Protein AF-T0Z1J1-F1 (afdb_monomer_lite)

Sequence (322 aa):
MGILLLWRLGSLLTTALPLEGTLLLTFSVGFWFRLIVLDPLLDRRESYALGVALVTPLLGFLGTFALLGTSLKGLLVALLLLLLALAAAQSVLWVTNRPMAREFGQGSVSLLRPLMAHMNRREAEGQETLERFFENISTEESLTLGMLAFFRESRTPLVVLAPSVHPGPFAALGSSDLPSKLAVALHAPAELDLMVPHSPSNHDQDVPSSAELGKVFRASAELLSRLSAGADRASPLVSGRAGSLVRAQCLGEGVVLLITQAPEPTDDIDYALAEMLREEAVRAGFRDALVLDAHNSFVERQGDIPFGSPRGFQLLEDARES

Structure (mmCIF, N/CA/C/O backbone):
data_AF-T0Z1J1-F1
#
_entry.id   AF-T0Z1J1-F1
#
loop_
_atom_site.group_PDB
_atom_site.id
_atom_site.ty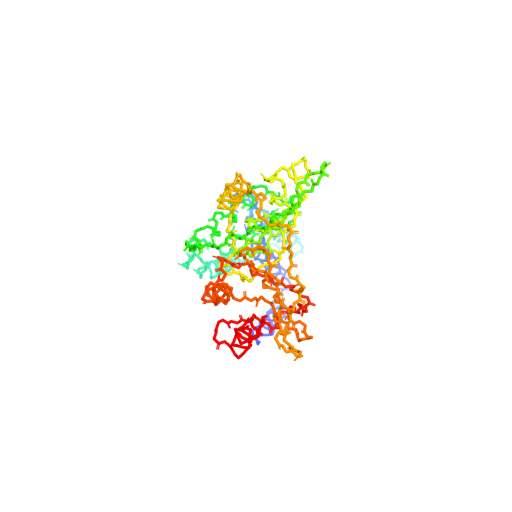pe_symbol
_atom_site.label_atom_id
_atom_site.label_alt_id
_atom_site.label_comp_id
_atom_site.label_asym_id
_atom_site.label_entity_id
_atom_site.label_seq_id
_atom_site.pdbx_PDB_ins_code
_atom_site.Cartn_x
_atom_site.Cartn_y
_atom_site.Cartn_z
_atom_site.occupancy
_atom_site.B_iso_or_equiv
_atom_site.auth_seq_id
_atom_site.auth_comp_id
_atom_site.auth_asym_id
_atom_site.auth_atom_id
_atom_site.pdbx_PDB_model_num
ATOM 1 N N . MET A 1 1 ? -0.144 -13.625 -31.569 1.00 45.78 1 MET A N 1
ATOM 2 C CA . MET A 1 1 ? -0.086 -13.699 -33.051 1.00 45.78 1 MET A CA 1
ATOM 3 C C . MET A 1 1 ? 0.909 -12.704 -33.668 1.00 45.78 1 MET A C 1
ATOM 5 O O . MET A 1 1 ? 1.653 -13.106 -34.550 1.00 45.78 1 MET A O 1
ATOM 9 N N . GLY A 1 2 ? 1.011 -11.458 -33.176 1.00 53.38 2 GLY A N 1
ATOM 10 C CA . GLY A 1 2 ? 1.941 -10.444 -33.715 1.00 53.38 2 GLY A CA 1
ATOM 11 C C . GLY A 1 2 ? 3.442 -10.756 -33.583 1.00 53.38 2 GLY A C 1
ATOM 12 O O . GLY A 1 2 ? 4.180 -10.547 -34.535 1.00 53.38 2 GLY A O 1
ATOM 13 N N . ILE A 1 3 ? 3.898 -11.333 -32.463 1.00 48.03 3 ILE A N 1
ATOM 14 C CA . ILE A 1 3 ? 5.332 -11.628 -32.232 1.00 48.03 3 ILE A CA 1
ATOM 15 C C . ILE A 1 3 ? 5.864 -12.704 -33.193 1.00 48.03 3 ILE A C 1
ATOM 17 O O . ILE A 1 3 ? 6.950 -12.561 -33.742 1.00 48.03 3 ILE A O 1
ATOM 21 N N . LEU A 1 4 ? 5.078 -13.752 -33.464 1.00 46.38 4 LEU A N 1
ATOM 22 C CA . LEU A 1 4 ? 5.430 -14.794 -34.439 1.00 46.38 4 LEU A CA 1
ATOM 23 C C . LEU A 1 4 ? 5.437 -14.265 -35.879 1.00 46.38 4 LEU A C 1
ATOM 25 O O . LEU A 1 4 ? 6.247 -14.709 -36.689 1.00 46.38 4 LEU A O 1
ATOM 29 N N . LEU A 1 5 ? 4.563 -13.304 -36.193 1.00 51.97 5 LEU A N 1
ATOM 30 C CA . LEU A 1 5 ? 4.537 -12.636 -37.492 1.00 51.97 5 LEU A CA 1
ATOM 31 C C . LEU A 1 5 ? 5.766 -11.730 -37.670 1.00 51.97 5 LEU A C 1
ATOM 33 O O . LEU A 1 5 ? 6.410 -11.785 -38.711 1.00 51.97 5 LEU A O 1
ATOM 37 N N . LEU A 1 6 ? 6.130 -10.966 -36.633 1.00 51.81 6 LEU A N 1
ATOM 38 C CA . LEU A 1 6 ? 7.334 -10.130 -36.594 1.00 51.81 6 LEU A CA 1
ATOM 39 C C . LEU A 1 6 ? 8.616 -10.967 -36.657 1.00 51.81 6 LEU A C 1
ATOM 41 O O . LEU A 1 6 ? 9.546 -10.595 -37.364 1.00 51.81 6 LEU A O 1
ATOM 45 N N . TRP A 1 7 ? 8.652 -12.123 -35.989 1.00 57.25 7 TRP A N 1
ATOM 46 C CA . TRP A 1 7 ? 9.775 -13.059 -36.063 1.00 57.25 7 TRP A CA 1
ATOM 47 C C . TRP A 1 7 ? 9.913 -13.688 -37.456 1.00 57.25 7 TRP A C 1
ATOM 49 O O . TRP A 1 7 ? 11.021 -13.765 -37.977 1.00 57.25 7 TRP A O 1
ATOM 59 N N . ARG A 1 8 ? 8.799 -14.072 -38.100 1.00 54.84 8 ARG A N 1
ATOM 60 C CA . ARG A 1 8 ? 8.802 -14.588 -39.483 1.00 54.84 8 ARG A CA 1
ATOM 61 C C . ARG A 1 8 ? 9.161 -13.519 -40.518 1.00 54.84 8 ARG A C 1
ATOM 63 O O . ARG A 1 8 ? 9.893 -13.811 -41.454 1.00 54.84 8 ARG A O 1
ATOM 70 N N . LEU A 1 9 ? 8.682 -12.286 -40.353 1.00 57.88 9 LEU A N 1
ATOM 71 C CA . LEU A 1 9 ? 9.082 -11.147 -41.187 1.00 57.88 9 LEU A CA 1
ATOM 72 C C . LEU A 1 9 ? 10.564 -10.815 -40.990 1.00 57.88 9 LEU A C 1
ATOM 74 O O . LEU A 1 9 ? 11.278 -10.619 -41.968 1.00 57.88 9 LEU A O 1
ATOM 78 N N . GLY A 1 10 ? 11.037 -10.827 -39.742 1.00 57.28 10 GLY A N 1
ATOM 79 C CA . GLY A 1 10 ? 12.443 -10.642 -39.401 1.00 57.28 10 GLY A CA 1
ATOM 80 C C . GLY A 1 10 ? 13.342 -11.717 -40.012 1.00 57.28 10 GLY A C 1
ATOM 81 O O . GLY A 1 10 ? 14.367 -11.377 -40.589 1.00 57.28 10 GLY A O 1
ATOM 82 N N . SER A 1 11 ? 12.947 -12.995 -39.963 1.00 56.44 11 SER A N 1
ATOM 83 C CA . SER A 1 11 ? 13.732 -14.101 -40.532 1.00 56.44 11 SER A CA 1
ATOM 84 C C . SER A 1 11 ? 13.724 -14.140 -42.066 1.00 56.44 11 SER A C 1
ATOM 86 O O . SER A 1 11 ? 14.724 -14.504 -42.684 1.00 56.44 11 SER A O 1
ATOM 88 N N . LEU A 1 12 ? 12.631 -13.712 -42.703 1.00 54.06 12 LEU A N 1
ATOM 89 C CA . LEU A 1 12 ? 12.565 -13.522 -44.157 1.00 54.06 12 LEU A CA 1
ATOM 90 C C . LEU A 1 12 ? 13.425 -12.335 -44.621 1.00 54.06 12 LEU A C 1
ATOM 92 O O . LEU A 1 12 ? 14.090 -12.421 -45.650 1.00 54.06 12 LEU A O 1
ATOM 96 N N . LEU A 1 13 ? 13.464 -11.245 -43.849 1.00 54.44 13 LEU A N 1
ATOM 97 C CA . LEU A 1 13 ? 14.327 -10.095 -44.127 1.00 54.44 13 LEU A CA 1
ATOM 98 C C . LEU A 1 13 ? 15.812 -10.440 -43.955 1.00 54.44 13 LEU A C 1
ATOM 100 O O . LEU A 1 13 ? 16.615 -10.076 -44.806 1.00 54.44 13 LEU A O 1
ATOM 104 N N . THR A 1 14 ? 16.197 -11.182 -42.914 1.00 53.72 14 THR A N 1
ATOM 105 C CA . THR A 1 14 ? 17.611 -11.531 -42.670 1.00 53.72 14 THR A CA 1
ATOM 106 C C . THR A 1 14 ? 18.178 -12.565 -43.640 1.00 53.72 14 THR A C 1
ATOM 108 O O . THR A 1 14 ? 19.387 -12.581 -43.859 1.00 53.72 14 THR A O 1
ATOM 111 N N . THR A 1 15 ? 17.336 -13.409 -44.242 1.00 52.78 15 THR A N 1
ATOM 112 C CA . THR A 1 15 ? 17.753 -14.403 -45.251 1.00 52.78 15 THR A CA 1
ATOM 113 C C . THR A 1 15 ? 17.821 -13.835 -46.671 1.00 52.78 15 THR A C 1
ATOM 115 O O . THR A 1 15 ? 18.545 -14.375 -47.504 1.00 52.78 15 THR A O 1
ATOM 118 N N . ALA A 1 16 ? 17.113 -12.734 -46.946 1.00 56.22 16 ALA A N 1
ATOM 119 C CA . ALA A 1 16 ? 17.125 -12.046 -48.240 1.00 56.22 16 ALA A CA 1
ATOM 120 C C . ALA A 1 16 ? 18.139 -10.887 -48.320 1.00 56.22 16 ALA A C 1
ATOM 122 O O . ALA A 1 16 ? 18.464 -10.424 -49.416 1.00 56.22 16 ALA A O 1
ATOM 123 N N . LEU A 1 17 ? 18.627 -10.392 -47.178 1.00 63.22 17 LEU A N 1
ATOM 124 C CA . LEU A 1 17 ? 19.584 -9.290 -47.120 1.00 63.22 17 LEU A CA 1
ATOM 125 C C . LEU A 1 17 ? 21.037 -9.789 -47.236 1.00 63.22 17 LEU A C 1
ATOM 127 O O . LEU A 1 17 ? 21.395 -10.805 -46.638 1.00 63.22 17 LEU A O 1
ATOM 131 N N . PRO A 1 18 ? 21.914 -9.055 -47.948 1.00 80.25 18 PRO A N 1
ATOM 132 C CA . PRO A 1 18 ? 23.356 -9.270 -47.872 1.00 80.25 18 PRO A CA 1
ATOM 133 C C . PRO A 1 18 ? 23.840 -9.201 -46.417 1.00 80.25 18 PRO A C 1
ATOM 135 O O . PRO A 1 18 ? 23.261 -8.466 -45.614 1.00 80.25 18 PRO A O 1
ATOM 138 N N . LEU A 1 19 ? 24.937 -9.895 -46.095 1.00 84.81 19 LEU A N 1
ATOM 139 C CA . LEU A 1 19 ? 25.519 -9.936 -44.744 1.00 84.81 19 LEU A CA 1
ATOM 140 C C . LEU A 1 19 ? 25.669 -8.539 -44.111 1.00 84.81 19 LEU A C 1
ATOM 142 O O . LEU A 1 19 ? 25.332 -8.357 -42.944 1.00 84.81 19 LEU A O 1
ATOM 146 N N . GLU A 1 20 ? 26.097 -7.548 -44.900 1.00 85.69 20 GLU A N 1
ATOM 147 C CA . GLU A 1 20 ? 26.164 -6.136 -44.497 1.00 85.69 20 GLU A CA 1
ATOM 148 C C . GLU A 1 20 ? 24.810 -5.625 -43.976 1.00 85.69 20 GLU A C 1
ATOM 150 O O . GLU A 1 20 ? 24.725 -5.123 -42.859 1.00 85.69 20 GLU A O 1
ATOM 155 N N . GLY A 1 21 ? 23.730 -5.810 -44.740 1.00 85.81 21 GLY A N 1
ATOM 156 C CA . GLY A 1 21 ? 22.388 -5.360 -44.365 1.00 85.81 21 GLY A CA 1
ATOM 157 C C . GLY A 1 21 ? 21.867 -6.030 -43.094 1.00 85.81 21 GLY A C 1
ATOM 158 O O . GLY A 1 21 ? 21.261 -5.364 -42.255 1.00 85.81 21 GLY A O 1
ATOM 159 N N . THR A 1 22 ? 22.151 -7.321 -42.909 1.00 88.06 22 THR A N 1
ATOM 160 C CA . THR A 1 22 ? 21.769 -8.063 -41.698 1.00 88.06 22 THR A CA 1
ATOM 161 C C . THR A 1 22 ? 22.506 -7.552 -40.458 1.00 88.06 22 THR A C 1
ATOM 163 O O . THR A 1 22 ? 21.888 -7.377 -39.404 1.00 88.06 22 THR A O 1
ATOM 166 N N . LEU A 1 23 ? 23.805 -7.255 -40.571 1.00 90.50 23 LEU A N 1
ATOM 167 C CA . LEU A 1 23 ? 24.590 -6.685 -39.472 1.00 90.50 23 LEU A CA 1
ATOM 168 C C . LEU A 1 23 ? 24.108 -5.276 -39.115 1.00 90.50 23 LEU A C 1
ATOM 170 O O . LEU A 1 23 ? 23.847 -5.001 -37.942 1.00 90.50 23 LEU A O 1
ATOM 174 N N . LEU A 1 24 ? 23.907 -4.413 -40.118 1.00 92.62 24 LEU A N 1
ATOM 175 C CA . LEU A 1 24 ? 23.387 -3.061 -39.906 1.00 92.62 24 LEU A CA 1
ATOM 176 C C . LEU A 1 24 ? 22.015 -3.094 -39.213 1.00 92.62 24 LEU A C 1
ATOM 178 O O . LEU A 1 24 ? 21.810 -2.420 -38.205 1.00 92.62 24 LEU A O 1
ATOM 182 N N . LEU A 1 25 ? 21.099 -3.942 -39.687 1.00 92.38 25 LEU A N 1
ATOM 183 C CA . LEU A 1 25 ? 19.785 -4.116 -39.069 1.00 92.38 25 LEU A CA 1
ATOM 184 C C . LEU A 1 25 ? 19.893 -4.594 -37.616 1.00 92.38 25 LEU A C 1
ATOM 186 O O . LEU A 1 25 ? 19.217 -4.052 -36.744 1.00 92.38 25 LEU A O 1
ATOM 190 N N . THR A 1 26 ? 20.761 -5.568 -37.336 1.00 93.44 26 THR A N 1
ATOM 191 C CA . THR A 1 26 ? 20.956 -6.113 -35.983 1.00 93.44 26 THR A CA 1
ATOM 192 C C . THR A 1 26 ? 21.392 -5.028 -34.999 1.00 93.44 26 THR A C 1
ATOM 194 O O . THR A 1 26 ? 20.816 -4.892 -33.917 1.00 93.44 26 THR A O 1
ATOM 197 N N . PHE A 1 27 ? 22.372 -4.210 -35.380 1.00 95.12 27 PHE A N 1
ATOM 198 C CA . PHE A 1 27 ? 22.843 -3.109 -34.544 1.00 95.12 27 PHE A CA 1
ATOM 199 C C . PHE A 1 27 ? 21.775 -2.020 -34.355 1.00 95.12 27 PHE A C 1
ATOM 201 O O . PHE A 1 27 ? 21.624 -1.518 -33.240 1.00 95.12 27 PHE A O 1
ATOM 208 N N . SER A 1 28 ? 20.979 -1.705 -35.383 1.00 94.75 28 SER A N 1
ATOM 209 C CA . SER A 1 28 ? 19.855 -0.762 -35.273 1.00 94.75 28 SER A CA 1
ATOM 210 C C . SER A 1 28 ? 18.712 -1.272 -34.393 1.00 94.75 28 SER A C 1
ATOM 212 O O . SER A 1 28 ? 18.141 -0.497 -33.629 1.00 94.75 28 SER A O 1
ATOM 214 N N . VAL A 1 29 ? 18.394 -2.568 -34.428 1.00 93.81 29 VAL A N 1
ATOM 215 C CA . VAL A 1 29 ? 17.424 -3.169 -33.494 1.00 93.81 29 VAL A CA 1
ATOM 216 C C . VAL A 1 29 ? 17.959 -3.116 -32.061 1.00 93.81 29 VAL A C 1
ATOM 218 O O . VAL A 1 29 ? 17.229 -2.757 -31.138 1.00 93.81 29 VAL A O 1
ATOM 221 N N . GLY A 1 30 ? 19.251 -3.395 -31.866 1.00 93.75 30 GLY A N 1
ATOM 222 C CA . GLY A 1 30 ? 19.903 -3.235 -30.566 1.00 93.75 30 GLY A CA 1
ATOM 223 C C . GLY A 1 30 ? 19.887 -1.787 -30.060 1.00 93.75 30 GLY A C 1
ATOM 224 O O . GLY A 1 30 ? 19.757 -1.560 -28.860 1.00 93.75 30 GLY A O 1
ATOM 225 N N . PHE A 1 31 ? 19.991 -0.807 -30.959 1.00 95.12 31 PHE A N 1
ATOM 226 C CA . PHE A 1 31 ? 19.843 0.614 -30.637 1.00 95.12 31 PHE A CA 1
ATOM 227 C C . PHE A 1 31 ? 18.420 0.959 -30.188 1.00 95.12 31 PHE A C 1
ATOM 229 O O . PHE A 1 31 ? 18.250 1.545 -29.122 1.00 95.12 31 PHE A O 1
ATOM 236 N N . TRP A 1 32 ? 17.410 0.534 -30.953 1.00 94.69 32 TRP A N 1
ATOM 237 C CA . TRP A 1 32 ? 15.995 0.698 -30.604 1.00 94.69 32 TRP A CA 1
ATOM 238 C C . TRP A 1 32 ? 15.683 0.145 -29.207 1.00 94.69 32 TRP A C 1
ATOM 240 O O . TRP A 1 32 ? 15.117 0.850 -28.374 1.00 94.69 32 TRP A O 1
ATOM 250 N N . PHE A 1 33 ? 16.117 -1.088 -28.923 1.00 92.31 33 PHE A N 1
ATOM 251 C CA . PHE A 1 33 ? 15.897 -1.719 -27.622 1.00 92.31 33 PHE A CA 1
ATOM 252 C C . PHE A 1 33 ? 16.582 -0.946 -26.489 1.00 92.31 33 PHE A C 1
ATOM 254 O O . PHE A 1 33 ? 15.974 -0.693 -25.451 1.00 92.31 33 PHE A O 1
ATOM 261 N N . ARG A 1 34 ? 17.835 -0.519 -26.695 1.00 91.62 34 ARG A N 1
ATOM 262 C CA . ARG A 1 34 ? 18.564 0.284 -25.705 1.00 91.62 34 ARG A CA 1
ATOM 263 C C . ARG A 1 34 ? 17.884 1.612 -25.419 1.00 91.62 34 ARG A C 1
ATOM 265 O O . ARG A 1 34 ? 17.859 1.996 -24.261 1.00 91.62 34 ARG A O 1
ATOM 272 N N . LEU A 1 35 ? 17.331 2.293 -26.420 1.00 90.56 35 LEU A N 1
ATOM 273 C CA . LEU A 1 35 ? 16.597 3.538 -26.192 1.00 90.56 35 LEU A CA 1
ATOM 274 C C . LEU A 1 35 ? 15.374 3.314 -25.302 1.00 90.56 35 LEU A C 1
ATOM 276 O O . LEU A 1 35 ? 15.215 4.022 -24.317 1.00 90.56 35 LEU A O 1
ATOM 280 N N . ILE A 1 36 ? 14.565 2.292 -25.595 1.00 89.62 36 ILE A N 1
ATOM 281 C CA . ILE A 1 36 ? 13.367 1.988 -24.798 1.00 89.62 36 ILE A CA 1
ATOM 282 C C . ILE A 1 36 ? 13.720 1.632 -23.349 1.00 89.62 36 ILE A C 1
ATOM 284 O O . ILE A 1 36 ? 12.936 1.918 -22.456 1.00 89.62 36 ILE A O 1
ATOM 288 N N . VAL A 1 37 ? 14.875 1.009 -23.101 1.00 87.75 37 VAL A N 1
ATOM 289 C CA . VAL A 1 37 ? 15.290 0.602 -21.747 1.00 87.75 37 VAL A CA 1
ATOM 290 C C . VAL A 1 37 ? 16.034 1.708 -21.000 1.00 87.75 37 VAL A C 1
ATOM 292 O O . VAL A 1 37 ? 15.837 1.867 -19.803 1.00 87.75 37 VAL A O 1
ATOM 295 N N . LEU A 1 38 ? 16.915 2.455 -21.665 1.00 86.62 38 LEU A N 1
ATOM 296 C CA . LEU A 1 38 ? 17.783 3.433 -21.005 1.00 86.62 38 LEU A CA 1
ATOM 297 C C . LEU A 1 38 ? 17.093 4.772 -20.768 1.00 86.62 38 LEU A C 1
ATOM 299 O O . LEU A 1 38 ? 17.344 5.385 -19.735 1.00 86.62 38 LEU A O 1
ATOM 303 N N . ASP A 1 39 ? 16.246 5.216 -21.696 1.00 81.31 39 ASP A N 1
ATOM 304 C CA . ASP A 1 39 ? 15.540 6.494 -21.575 1.00 81.31 39 ASP A CA 1
ATOM 305 C C . ASP A 1 39 ? 14.675 6.566 -20.298 1.00 81.31 39 ASP A C 1
ATOM 307 O O . ASP A 1 39 ? 14.816 7.527 -19.546 1.00 81.31 39 ASP A O 1
ATOM 311 N N . PRO A 1 40 ? 13.914 5.514 -19.928 1.00 77.75 40 PRO A N 1
ATOM 312 C CA . PRO A 1 40 ? 13.170 5.493 -18.669 1.00 77.75 40 PRO A CA 1
ATOM 313 C C . PRO A 1 40 ? 14.027 5.384 -17.408 1.00 77.75 40 PRO A C 1
ATOM 315 O O . PRO A 1 40 ? 13.549 5.718 -16.330 1.00 77.75 40 PRO A O 1
ATOM 318 N N . LEU A 1 41 ? 15.236 4.817 -17.501 1.00 77.62 41 LEU A N 1
ATOM 319 C CA . LEU A 1 41 ? 16.006 4.360 -16.336 1.00 77.62 41 LEU A CA 1
ATOM 320 C C . LEU A 1 41 ? 17.157 5.291 -15.948 1.00 77.62 41 LEU A C 1
ATOM 322 O O . LEU A 1 41 ? 17.655 5.206 -14.825 1.00 77.62 41 LEU A O 1
ATOM 326 N N . LEU A 1 42 ? 17.618 6.153 -16.855 1.00 75.69 42 LEU A N 1
ATOM 327 C CA . LEU A 1 42 ? 18.766 7.019 -16.603 1.00 75.69 42 LEU A CA 1
ATOM 328 C C . LEU A 1 42 ? 18.357 8.345 -15.948 1.00 75.69 42 LEU A C 1
ATOM 330 O O . LEU A 1 42 ? 17.489 9.064 -16.421 1.00 75.69 42 LEU A O 1
ATOM 334 N N . ASP A 1 43 ? 19.077 8.715 -14.888 1.00 62.69 43 ASP A N 1
ATOM 335 C CA . ASP A 1 43 ? 18.945 9.980 -14.145 1.00 62.69 43 ASP A CA 1
ATOM 336 C C . ASP A 1 43 ? 19.604 11.182 -14.856 1.00 62.69 43 ASP A C 1
ATOM 338 O O . ASP A 1 43 ? 20.234 12.056 -14.264 1.00 62.69 43 ASP A O 1
ATOM 342 N N . ARG A 1 44 ? 19.605 11.191 -16.187 1.00 63.59 44 ARG A N 1
ATOM 343 C CA . ARG A 1 44 ? 20.296 12.218 -16.975 1.00 63.59 44 ARG A CA 1
ATOM 344 C C . ARG A 1 44 ? 19.395 12.673 -18.106 1.00 63.59 44 ARG A C 1
ATOM 346 O O . ARG A 1 44 ? 18.444 11.998 -18.468 1.00 63.59 44 ARG A O 1
ATOM 353 N N . ARG A 1 45 ? 19.729 13.834 -18.676 1.00 69.62 45 ARG A N 1
ATOM 354 C CA . ARG A 1 45 ? 19.041 14.382 -19.853 1.00 69.62 45 ARG A CA 1
ATOM 355 C C . ARG A 1 45 ? 18.912 13.304 -20.933 1.00 69.62 45 ARG A C 1
ATOM 357 O O . ARG A 1 45 ? 19.864 12.557 -21.139 1.00 69.62 45 ARG A O 1
ATOM 364 N N . GLU A 1 46 ? 17.805 13.304 -21.669 1.00 73.31 46 GLU A N 1
ATOM 365 C CA . GLU A 1 46 ? 17.535 12.384 -22.791 1.00 73.31 46 GLU A CA 1
ATOM 366 C C . GLU A 1 46 ? 18.724 12.271 -23.769 1.00 73.31 46 GLU A C 1
ATOM 368 O O . GLU A 1 46 ? 19.042 11.202 -24.290 1.00 73.31 46 GLU A O 1
ATOM 373 N N . SER A 1 47 ? 19.474 13.363 -23.956 1.00 79.50 47 SER A N 1
ATOM 374 C CA . SER A 1 47 ? 20.689 13.388 -24.778 1.00 79.50 47 SER A CA 1
ATOM 375 C C . SER A 1 47 ? 21.801 12.448 -24.291 1.00 79.50 47 SER A C 1
ATOM 377 O O . SER A 1 47 ? 22.565 11.931 -25.106 1.00 79.50 47 SER A O 1
ATOM 379 N N . TYR A 1 48 ? 21.894 12.194 -22.985 1.00 84.94 48 TYR A N 1
ATOM 380 C CA . TYR A 1 48 ? 22.828 11.230 -22.407 1.00 84.94 48 TYR A CA 1
ATOM 381 C C . TYR A 1 48 ? 22.396 9.792 -22.704 1.00 84.94 48 TYR A C 1
ATOM 383 O O . TYR A 1 48 ? 23.222 8.994 -23.145 1.00 84.94 48 TYR A O 1
ATOM 391 N N . ALA A 1 49 ? 21.108 9.472 -22.532 1.00 86.00 49 ALA A N 1
ATOM 392 C CA . ALA A 1 49 ? 20.564 8.155 -22.865 1.00 86.00 49 ALA A CA 1
ATOM 393 C C . ALA A 1 49 ? 20.760 7.835 -24.353 1.00 86.00 49 ALA A C 1
ATOM 395 O O . ALA A 1 49 ? 21.255 6.760 -24.699 1.00 86.00 49 ALA A O 1
ATOM 396 N N . LEU A 1 50 ? 20.483 8.809 -25.226 1.00 88.44 50 LEU A N 1
ATOM 397 C CA . LEU A 1 50 ? 20.751 8.718 -26.658 1.00 88.44 50 LEU A CA 1
ATOM 398 C C . LEU A 1 50 ? 22.240 8.480 -26.947 1.00 88.44 50 LEU A C 1
ATOM 400 O O . LEU A 1 50 ? 22.580 7.582 -27.716 1.00 88.44 50 LEU A O 1
ATOM 404 N N . GLY A 1 51 ? 23.128 9.249 -26.310 1.00 90.00 51 GLY A N 1
ATOM 405 C CA . GLY A 1 51 ? 24.574 9.107 -26.468 1.00 90.00 51 GLY A CA 1
ATOM 406 C C . GLY A 1 51 ? 25.071 7.710 -26.093 1.00 90.00 51 GLY A C 1
ATOM 407 O O . GLY A 1 51 ? 25.787 7.085 -26.872 1.00 90.00 51 GLY A O 1
ATOM 408 N N . VAL A 1 52 ? 24.640 7.185 -24.942 1.00 90.31 52 VAL A N 1
ATOM 409 C CA . VAL A 1 52 ? 24.993 5.833 -24.479 1.00 90.31 52 VAL A CA 1
ATOM 410 C C . VAL A 1 52 ? 24.416 4.762 -25.408 1.00 90.31 52 VAL A C 1
ATOM 412 O O . VAL A 1 52 ? 25.126 3.831 -25.794 1.00 90.31 52 VAL A O 1
ATOM 415 N N . ALA A 1 53 ? 23.152 4.900 -25.818 1.00 92.69 53 ALA A N 1
ATOM 416 C CA . ALA A 1 53 ? 22.500 3.952 -26.715 1.00 92.69 53 ALA A CA 1
ATOM 417 C C . ALA A 1 53 ? 23.187 3.879 -28.090 1.00 92.69 53 ALA A C 1
ATOM 419 O O . ALA A 1 53 ? 23.243 2.797 -28.678 1.00 92.69 53 ALA A O 1
ATOM 420 N N . LEU A 1 54 ? 23.747 4.994 -28.579 1.00 94.31 54 LEU A N 1
ATOM 421 C CA . LEU A 1 54 ? 24.445 5.088 -29.866 1.00 94.31 54 LEU A CA 1
ATOM 422 C C . LEU A 1 54 ? 25.839 4.446 -29.881 1.00 94.31 54 LEU A C 1
ATOM 424 O O . LEU A 1 54 ? 26.322 4.100 -30.957 1.00 94.31 54 LEU A O 1
ATOM 428 N N . VAL A 1 55 ? 26.492 4.229 -28.735 1.00 94.12 55 VAL A N 1
ATOM 429 C CA . VAL A 1 55 ? 27.868 3.691 -28.708 1.00 94.12 55 VAL A CA 1
ATOM 430 C C . VAL A 1 55 ? 27.959 2.341 -29.421 1.00 94.12 55 VAL A C 1
ATOM 432 O O . VAL A 1 55 ? 28.781 2.151 -30.315 1.00 94.12 55 VAL A O 1
ATOM 435 N N . THR A 1 56 ? 27.097 1.392 -29.056 1.00 92.38 56 THR A N 1
ATOM 436 C CA . THR A 1 56 ? 27.139 0.046 -29.637 1.00 92.38 56 THR A CA 1
ATOM 437 C C . THR A 1 56 ? 26.815 -0.002 -31.132 1.00 92.38 56 THR A C 1
ATOM 439 O O . THR A 1 56 ? 27.577 -0.651 -31.848 1.00 92.38 56 THR A O 1
ATOM 442 N N . PRO A 1 57 ? 25.736 0.625 -31.649 1.00 94.19 57 PRO A N 1
ATOM 443 C CA . PRO A 1 57 ? 25.463 0.576 -33.078 1.00 94.19 57 PRO A CA 1
ATOM 444 C C . PRO A 1 57 ? 26.537 1.286 -33.902 1.00 94.19 57 PRO A C 1
ATOM 446 O O . PRO A 1 57 ? 26.899 0.776 -34.955 1.00 94.19 57 PRO A O 1
ATOM 449 N N . LEU A 1 58 ? 27.114 2.392 -33.418 1.00 94.56 58 LEU A N 1
ATOM 450 C CA . LEU A 1 58 ? 28.192 3.078 -34.133 1.00 94.56 58 LEU A CA 1
ATOM 451 C C . LEU A 1 58 ? 29.453 2.212 -34.225 1.00 94.56 58 LEU A C 1
ATOM 453 O O . LEU A 1 58 ? 30.004 2.060 -35.313 1.00 94.56 58 LEU A O 1
ATOM 457 N N . LEU A 1 59 ? 29.879 1.583 -33.125 1.00 95.06 59 LEU A N 1
ATOM 458 C CA . LEU A 1 59 ? 31.007 0.643 -33.147 1.00 95.06 59 LEU A CA 1
ATOM 459 C C . LEU A 1 59 ? 30.717 -0.580 -34.029 1.00 95.06 59 LEU A C 1
ATOM 461 O O . LEU A 1 59 ? 31.588 -1.024 -34.775 1.00 95.06 59 LEU A O 1
ATOM 465 N N . GLY A 1 60 ? 29.487 -1.094 -33.984 1.00 92.75 60 GLY A N 1
ATOM 466 C CA . GLY A 1 60 ? 29.044 -2.202 -34.826 1.00 92.75 60 GLY A CA 1
ATOM 467 C C . GLY A 1 60 ? 29.071 -1.869 -36.318 1.00 92.75 60 GLY A C 1
ATOM 468 O O . GLY A 1 60 ? 29.546 -2.665 -37.130 1.00 92.75 60 GLY A O 1
ATOM 469 N N . PHE A 1 61 ? 28.630 -0.667 -36.687 1.00 93.25 61 PHE A N 1
ATOM 470 C CA . PHE A 1 61 ? 28.690 -0.169 -38.059 1.00 93.25 61 PHE A CA 1
ATOM 471 C C . PHE A 1 61 ? 30.128 0.036 -38.520 1.00 93.25 61 PHE A C 1
ATOM 473 O O . PHE A 1 61 ? 30.484 -0.431 -39.598 1.00 93.25 61 PHE A O 1
ATOM 480 N N . LE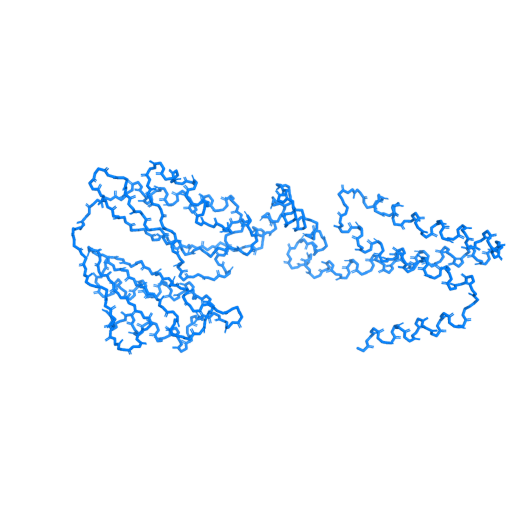U A 1 62 ? 30.972 0.663 -37.693 1.00 93.50 62 LEU A N 1
ATOM 481 C CA . LEU A 1 62 ? 32.396 0.834 -37.989 1.00 93.50 62 LEU A CA 1
ATOM 482 C C . LEU A 1 62 ? 33.082 -0.515 -38.233 1.00 93.50 62 LEU A C 1
ATOM 484 O O . LEU A 1 62 ? 33.792 -0.662 -39.224 1.00 93.50 62 LEU A O 1
ATOM 488 N N . GLY A 1 63 ? 32.823 -1.515 -37.386 1.00 92.62 63 GLY A N 1
ATOM 489 C CA . GLY A 1 63 ? 33.343 -2.871 -37.573 1.00 92.62 63 GLY A CA 1
ATOM 490 C C . GLY A 1 63 ? 32.824 -3.537 -38.851 1.00 92.62 63 GLY A C 1
ATOM 491 O O . GLY A 1 63 ? 33.600 -4.129 -39.596 1.00 92.62 63 GLY A O 1
ATOM 492 N N . THR A 1 64 ? 31.531 -3.387 -39.148 1.00 90.88 64 THR A N 1
ATOM 493 C CA . THR A 1 64 ? 30.912 -3.926 -40.372 1.00 90.88 64 THR A CA 1
ATOM 494 C C . THR A 1 64 ? 31.564 -3.335 -41.622 1.00 90.88 64 THR A C 1
ATOM 496 O O . THR A 1 64 ? 31.970 -4.069 -42.519 1.00 90.88 64 THR A O 1
ATOM 499 N N . PHE A 1 65 ? 31.731 -2.014 -41.652 1.00 92.62 65 PHE A N 1
ATOM 500 C CA . PHE A 1 65 ? 32.343 -1.297 -42.764 1.00 92.62 65 PHE A CA 1
ATOM 501 C C . PHE A 1 65 ? 33.846 -1.556 -42.906 1.00 92.62 65 PHE A C 1
ATOM 503 O O . PHE A 1 65 ? 34.351 -1.595 -44.026 1.00 92.62 65 PHE A O 1
ATOM 510 N N . ALA A 1 66 ? 34.560 -1.771 -41.800 1.00 91.12 66 ALA A N 1
ATOM 511 C CA . ALA A 1 66 ? 35.970 -2.150 -41.835 1.00 91.12 66 ALA A CA 1
ATOM 512 C C . ALA A 1 66 ? 36.183 -3.554 -42.430 1.00 91.12 66 ALA A C 1
ATOM 514 O O . ALA A 1 66 ? 37.172 -3.776 -43.123 1.00 91.12 66 ALA A O 1
ATOM 515 N N . LEU A 1 67 ? 35.263 -4.491 -42.176 1.00 90.31 67 LEU A N 1
ATOM 516 C CA . LEU A 1 67 ? 35.375 -5.883 -42.626 1.00 90.31 67 LEU A CA 1
ATOM 517 C C . LEU A 1 67 ? 34.831 -6.117 -44.040 1.00 90.31 67 LEU A C 1
ATOM 519 O O . LEU A 1 67 ? 35.411 -6.893 -44.794 1.00 90.31 67 LEU A O 1
ATOM 523 N N . LEU A 1 68 ? 33.707 -5.486 -44.388 1.00 89.00 68 LEU A N 1
ATOM 524 C CA . LEU A 1 68 ? 32.986 -5.736 -45.644 1.00 89.00 68 LEU A CA 1
ATOM 525 C C . LEU A 1 68 ? 33.190 -4.631 -46.692 1.00 89.00 68 LEU A C 1
ATOM 527 O O . LEU A 1 68 ? 32.766 -4.786 -47.836 1.00 89.00 68 LEU A O 1
ATOM 531 N N . GLY A 1 69 ? 33.868 -3.544 -46.316 1.00 85.50 69 GLY A N 1
ATOM 532 C CA . GLY A 1 69 ? 34.068 -2.362 -47.147 1.00 85.50 69 GLY A CA 1
ATOM 533 C C . GLY A 1 69 ? 32.981 -1.304 -46.950 1.00 85.50 69 GLY A C 1
ATOM 534 O O . GLY A 1 69 ? 31.845 -1.588 -46.570 1.00 85.50 69 GLY A O 1
ATOM 535 N N . THR A 1 70 ? 33.339 -0.046 -47.208 1.00 83.88 70 THR A N 1
ATOM 536 C CA . THR A 1 70 ? 32.423 1.097 -47.145 1.00 83.88 70 THR A CA 1
ATOM 537 C C . THR A 1 70 ? 31.799 1.371 -48.507 1.00 83.88 70 THR A C 1
ATOM 539 O O . THR A 1 70 ? 32.485 1.479 -49.522 1.00 83.88 70 THR A O 1
ATOM 542 N N . SER A 1 71 ? 30.482 1.568 -48.533 1.00 86.00 71 SER A N 1
ATOM 543 C CA . SER A 1 71 ? 29.777 2.080 -49.707 1.00 86.00 71 SER A CA 1
ATOM 544 C C . SER A 1 71 ? 28.845 3.223 -49.311 1.00 86.00 71 SER A C 1
ATOM 546 O O . SER A 1 71 ? 28.302 3.240 -48.205 1.00 86.00 71 SER A O 1
ATOM 548 N N . LEU A 1 72 ? 28.621 4.182 -50.218 1.00 84.75 72 LEU A N 1
ATOM 549 C CA . LEU A 1 72 ? 27.664 5.270 -49.978 1.00 84.75 72 LEU A CA 1
ATOM 550 C C . LEU A 1 72 ? 26.259 4.716 -49.692 1.00 84.75 72 LEU A C 1
ATOM 552 O O . LEU A 1 72 ? 25.567 5.202 -48.804 1.00 84.75 72 LEU A O 1
ATOM 556 N N . LYS A 1 73 ? 25.865 3.652 -50.402 1.00 83.56 73 LYS A N 1
ATOM 557 C CA . LYS A 1 73 ? 24.604 2.942 -50.163 1.00 83.56 73 LYS A CA 1
ATOM 558 C C . LYS A 1 73 ? 24.542 2.373 -48.742 1.00 83.56 73 LYS A C 1
ATOM 560 O O . LYS A 1 73 ? 23.534 2.568 -48.073 1.00 83.56 73 LYS A O 1
ATOM 565 N N . GLY A 1 74 ? 25.606 1.718 -48.278 1.00 85.00 74 GLY A N 1
ATOM 566 C CA . GLY A 1 74 ? 25.706 1.168 -46.924 1.00 85.00 74 GLY A CA 1
ATOM 567 C C . GLY A 1 74 ? 25.573 2.241 -45.844 1.00 85.00 74 GLY A C 1
ATOM 568 O O . GLY A 1 74 ? 24.792 2.080 -44.909 1.00 85.00 74 GLY A O 1
ATOM 569 N N . LEU A 1 75 ? 26.243 3.386 -46.020 1.00 89.12 75 LEU A N 1
ATOM 570 C CA . LEU A 1 75 ? 26.126 4.536 -45.114 1.00 89.12 75 LEU A CA 1
ATOM 571 C C . LEU A 1 75 ? 24.697 5.096 -45.059 1.00 89.12 75 LEU A C 1
ATOM 573 O O . LEU A 1 75 ? 24.180 5.355 -43.973 1.00 89.12 75 LEU A O 1
ATOM 577 N N . LEU A 1 76 ? 24.042 5.248 -46.214 1.00 90.06 76 LEU A N 1
ATOM 578 C CA . LEU A 1 76 ? 22.655 5.719 -46.285 1.00 90.06 76 LEU A CA 1
ATOM 579 C C . LEU A 1 76 ? 21.682 4.733 -45.627 1.00 90.06 76 LEU A C 1
ATOM 581 O O . LEU A 1 76 ? 20.778 5.156 -44.908 1.00 90.06 76 LEU A O 1
ATOM 585 N N . VAL A 1 77 ? 21.881 3.426 -45.828 1.00 89.25 77 VAL A N 1
ATOM 586 C CA . VAL A 1 77 ? 21.079 2.376 -45.180 1.00 89.25 77 VAL A CA 1
ATOM 587 C C . VAL A 1 77 ? 21.290 2.386 -43.666 1.00 89.25 77 VAL A C 1
ATOM 589 O O . VAL A 1 77 ? 20.313 2.360 -42.924 1.00 89.25 77 VAL A O 1
ATOM 592 N N . ALA A 1 78 ? 22.534 2.482 -43.195 1.00 90.88 78 ALA A N 1
ATOM 593 C CA . ALA A 1 78 ? 22.854 2.551 -41.771 1.00 90.88 78 ALA A CA 1
ATOM 594 C C . ALA A 1 78 ? 22.190 3.764 -41.093 1.00 90.88 78 ALA A C 1
ATOM 596 O O . ALA A 1 78 ? 21.560 3.624 -40.043 1.00 90.88 78 ALA A O 1
ATOM 597 N N . LEU A 1 79 ? 22.269 4.942 -41.723 1.00 93.94 79 LEU A N 1
ATOM 598 C CA . LEU A 1 79 ? 21.608 6.154 -41.239 1.00 93.94 79 LEU A CA 1
ATOM 599 C C . LEU A 1 79 ? 20.083 5.991 -41.208 1.00 93.94 79 LEU A C 1
ATOM 601 O O . LEU A 1 79 ? 19.456 6.300 -40.196 1.00 93.94 79 LEU A O 1
ATOM 605 N N . LEU A 1 80 ? 19.487 5.473 -42.285 1.00 93.62 80 LEU A N 1
ATOM 606 C CA . LEU A 1 80 ? 18.046 5.238 -42.362 1.00 93.62 80 LEU A CA 1
ATOM 607 C C . LEU A 1 80 ? 17.569 4.286 -41.258 1.00 93.62 80 LEU A C 1
ATOM 609 O O . LEU A 1 80 ? 16.561 4.560 -40.609 1.00 93.62 80 LEU A O 1
ATOM 613 N N . LEU A 1 81 ? 18.297 3.194 -41.014 1.00 93.50 81 LEU A N 1
ATOM 614 C CA . LEU A 1 81 ? 17.952 2.225 -39.978 1.00 93.50 81 LEU A CA 1
ATOM 615 C C . LEU A 1 81 ? 18.077 2.813 -38.565 1.00 93.50 81 LEU A C 1
ATOM 617 O O . LEU A 1 81 ? 17.241 2.508 -37.718 1.00 93.50 81 LEU A O 1
ATOM 621 N N . LEU A 1 82 ? 19.064 3.679 -38.299 1.00 95.00 82 LEU A N 1
ATOM 622 C CA . LEU A 1 82 ? 19.149 4.408 -37.025 1.00 95.00 82 LEU A CA 1
ATOM 623 C C . LEU A 1 82 ? 17.981 5.375 -36.831 1.00 95.00 82 LEU A C 1
ATOM 625 O O . LEU A 1 82 ? 17.396 5.407 -35.751 1.00 95.00 82 LEU A O 1
ATOM 629 N N . LEU A 1 83 ? 17.626 6.143 -37.864 1.00 95.44 83 LEU A N 1
ATOM 630 C CA . LEU A 1 83 ? 16.498 7.072 -37.801 1.00 95.44 83 LEU A CA 1
ATOM 631 C C . LEU A 1 83 ? 15.175 6.329 -37.600 1.00 95.44 83 LEU A C 1
ATOM 633 O O . LEU A 1 83 ? 14.357 6.747 -36.783 1.00 95.44 83 LEU A O 1
ATOM 637 N N . LEU A 1 84 ? 14.986 5.200 -38.288 1.00 94.75 84 LEU A N 1
ATOM 638 C CA . LEU A 1 84 ? 13.806 4.357 -38.121 1.00 94.75 84 LEU A CA 1
ATOM 639 C C . LEU A 1 84 ? 13.749 3.743 -36.717 1.00 94.75 84 LEU A C 1
ATOM 641 O O . LEU A 1 84 ? 12.692 3.754 -36.095 1.00 94.75 84 LEU A O 1
ATOM 645 N N . ALA A 1 85 ? 14.878 3.253 -36.199 1.00 94.19 85 ALA A N 1
ATOM 646 C CA . ALA A 1 85 ? 14.984 2.743 -34.835 1.00 94.19 85 ALA A CA 1
ATOM 647 C C . ALA A 1 85 ? 14.661 3.824 -33.792 1.00 94.19 85 ALA A C 1
ATOM 649 O O . ALA A 1 85 ? 13.895 3.565 -32.866 1.00 94.19 85 ALA A O 1
ATOM 650 N N . LEU A 1 86 ? 15.173 5.046 -33.960 1.00 93.94 86 LEU A N 1
ATOM 651 C CA . LEU A 1 86 ? 14.853 6.174 -33.084 1.00 93.94 86 LEU A CA 1
ATOM 652 C C . LEU A 1 86 ? 13.359 6.519 -33.143 1.00 93.94 86 LEU A C 1
ATOM 654 O O . LEU A 1 86 ? 12.705 6.586 -32.106 1.00 93.94 86 LEU A O 1
ATOM 658 N N . ALA A 1 87 ? 12.801 6.687 -34.345 1.00 94.12 87 ALA A N 1
ATOM 659 C CA . ALA A 1 87 ? 11.387 7.006 -34.531 1.00 94.12 87 ALA A CA 1
ATOM 660 C C . ALA A 1 87 ? 10.473 5.918 -33.946 1.00 94.12 87 ALA A C 1
ATOM 662 O O . ALA A 1 87 ? 9.484 6.227 -33.279 1.00 94.12 87 ALA A O 1
ATOM 663 N N . ALA A 1 88 ? 10.824 4.644 -34.141 1.00 94.38 88 ALA A N 1
ATOM 664 C CA . ALA A 1 88 ? 10.102 3.516 -33.567 1.00 94.38 88 ALA A CA 1
ATOM 665 C C . ALA A 1 88 ? 10.175 3.512 -32.034 1.00 94.38 88 ALA A C 1
ATOM 667 O O . ALA A 1 88 ? 9.152 3.302 -31.388 1.00 94.38 88 ALA A O 1
ATOM 668 N N . ALA A 1 89 ? 11.344 3.775 -31.440 1.00 91.94 89 ALA A N 1
ATOM 669 C CA . ALA A 1 89 ? 11.502 3.830 -29.985 1.00 91.94 89 ALA A CA 1
ATOM 670 C C . ALA A 1 89 ? 10.643 4.949 -29.382 1.00 91.94 89 ALA A C 1
ATOM 672 O O . ALA A 1 89 ? 9.847 4.696 -28.480 1.00 91.94 89 ALA A O 1
ATOM 673 N N . GLN A 1 90 ? 10.722 6.152 -29.955 1.00 90.06 90 GLN A N 1
ATOM 674 C CA . GLN A 1 90 ? 9.930 7.301 -29.512 1.00 90.06 90 GLN A CA 1
ATOM 675 C C . GLN A 1 90 ? 8.425 7.067 -29.676 1.00 90.06 90 GLN A C 1
ATOM 677 O O . GLN A 1 90 ? 7.639 7.425 -28.803 1.00 90.06 90 GLN A O 1
ATOM 682 N N . SER A 1 91 ? 8.013 6.393 -30.754 1.00 91.44 91 SER A N 1
ATOM 683 C CA . SER A 1 91 ? 6.611 6.016 -30.954 1.00 91.44 91 SER A CA 1
ATOM 684 C C . SER A 1 91 ? 6.122 5.059 -29.865 1.00 91.44 91 SER A C 1
ATOM 686 O O . SER A 1 91 ? 5.035 5.259 -29.328 1.00 91.44 91 SER A O 1
ATOM 688 N N . VAL A 1 92 ? 6.917 4.045 -29.496 1.00 90.94 92 VAL A N 1
ATOM 689 C CA . VAL A 1 92 ? 6.560 3.115 -28.410 1.00 90.94 92 VAL A CA 1
ATOM 690 C C . VAL A 1 92 ? 6.457 3.847 -27.073 1.00 90.94 92 VAL A C 1
ATOM 692 O O . VAL A 1 92 ? 5.448 3.692 -26.383 1.00 90.94 92 VAL A O 1
ATOM 695 N N . LEU A 1 93 ? 7.452 4.667 -26.719 1.00 88.50 93 LEU A N 1
ATOM 696 C CA . LEU A 1 93 ? 7.447 5.429 -25.465 1.00 88.50 93 LEU A CA 1
ATOM 697 C C . LEU A 1 93 ? 6.244 6.377 -25.396 1.00 88.50 93 LEU A C 1
ATOM 699 O O . LEU A 1 93 ? 5.554 6.435 -24.380 1.00 88.50 93 LEU A O 1
ATOM 703 N N . TRP A 1 94 ? 5.926 7.055 -26.498 1.00 87.69 94 TRP A N 1
ATOM 704 C CA . TRP A 1 94 ? 4.768 7.939 -26.586 1.00 87.69 94 TRP A CA 1
ATOM 705 C C . TRP A 1 94 ? 3.435 7.195 -26.453 1.00 87.69 94 TRP A C 1
ATOM 707 O O . TRP A 1 94 ? 2.587 7.609 -25.663 1.00 87.69 94 TRP A O 1
ATOM 717 N N . VAL A 1 95 ? 3.242 6.089 -27.185 1.00 90.69 95 VAL A N 1
ATOM 718 C CA . VAL A 1 95 ? 2.012 5.278 -27.093 1.00 90.69 95 VAL A CA 1
ATOM 719 C C . VAL A 1 95 ? 1.832 4.734 -25.678 1.00 90.69 95 VAL A C 1
ATOM 721 O O . VAL A 1 95 ? 0.715 4.741 -25.171 1.00 90.69 95 VAL A O 1
ATOM 724 N N . THR A 1 96 ? 2.920 4.307 -25.035 1.00 87.12 96 THR A N 1
ATOM 725 C CA . THR A 1 96 ? 2.885 3.735 -23.681 1.00 87.12 96 THR A CA 1
ATOM 726 C C . THR A 1 96 ? 2.577 4.799 -22.626 1.00 87.12 96 THR A C 1
ATOM 728 O O . THR A 1 96 ? 1.766 4.561 -21.740 1.00 87.12 96 THR A O 1
ATOM 731 N N . ASN A 1 97 ? 3.150 6.000 -22.753 1.00 88.81 97 ASN A N 1
ATOM 732 C CA . ASN A 1 97 ? 2.906 7.096 -21.813 1.00 88.81 97 ASN A CA 1
ATOM 733 C C . ASN A 1 97 ? 1.514 7.719 -21.939 1.00 88.81 97 ASN A C 1
ATOM 735 O O . ASN A 1 97 ? 0.978 8.226 -20.955 1.00 88.81 97 ASN A O 1
ATOM 739 N N . ARG A 1 98 ? 0.937 7.727 -23.145 1.00 88.12 98 ARG A N 1
ATOM 740 C CA . ARG A 1 98 ? -0.265 8.508 -23.465 1.00 88.12 98 ARG A CA 1
ATOM 741 C C . ARG A 1 98 ? -1.488 8.183 -22.592 1.00 88.12 98 ARG A C 1
ATOM 743 O O . ARG A 1 98 ? -2.141 9.147 -22.208 1.00 88.12 98 ARG A O 1
ATOM 750 N N . PRO A 1 99 ? -1.839 6.920 -22.281 1.00 89.31 99 PRO A N 1
ATOM 751 C CA . PRO A 1 99 ? -2.977 6.620 -21.413 1.00 89.31 99 PRO A CA 1
ATOM 752 C C . PRO A 1 99 ? -2.786 7.175 -19.999 1.00 89.31 99 PRO A C 1
ATOM 754 O O . PRO A 1 99 ? -3.599 7.976 -19.556 1.00 89.31 99 PRO A O 1
ATOM 757 N N . MET A 1 100 ? -1.673 6.850 -19.332 1.00 85.50 100 MET A N 1
ATOM 758 C CA . MET A 1 100 ? -1.425 7.322 -17.963 1.00 85.50 100 MET A CA 1
ATOM 759 C C . MET A 1 100 ? -1.298 8.843 -17.883 1.00 85.50 100 MET A C 1
ATOM 761 O O . MET A 1 100 ? -1.887 9.455 -17.002 1.00 85.50 100 MET A O 1
ATOM 765 N N . ALA A 1 101 ? -0.614 9.471 -18.843 1.00 87.19 101 ALA A N 1
ATOM 766 C CA . ALA A 1 101 ? -0.474 10.924 -18.857 1.00 87.19 101 ALA A CA 1
ATOM 767 C C . ALA A 1 101 ? -1.817 11.648 -19.046 1.00 87.19 101 ALA A C 1
ATOM 769 O O . ALA A 1 101 ? -1.964 12.783 -18.603 1.00 87.19 101 ALA A O 1
ATOM 770 N N . ARG A 1 102 ? -2.787 11.013 -19.716 1.00 88.12 102 ARG A N 1
ATOM 771 C CA . ARG A 1 102 ? -4.133 11.568 -19.911 1.00 88.12 102 ARG A CA 1
ATOM 772 C C . ARG A 1 102 ? -5.007 11.432 -18.678 1.00 88.12 102 ARG A C 1
ATOM 774 O O . ARG A 1 102 ? -5.678 12.396 -18.342 1.00 88.12 102 ARG A O 1
ATOM 781 N N . GLU A 1 103 ? -4.995 10.260 -18.051 1.00 86.81 103 GLU A N 1
ATOM 782 C CA . GLU A 1 103 ? -5.861 9.974 -16.904 1.00 86.81 103 GLU A CA 1
ATOM 783 C C . GLU A 1 103 ? -5.301 10.558 -15.598 1.00 86.81 103 GLU A C 1
ATOM 785 O O . GLU A 1 103 ? -6.054 11.067 -14.779 1.00 86.81 103 GLU A O 1
ATOM 790 N N . PHE A 1 104 ? -3.975 10.547 -15.420 1.00 85.38 104 PHE A N 1
ATOM 791 C CA . PHE A 1 104 ? -3.320 10.852 -14.139 1.00 85.38 104 PHE A CA 1
ATOM 792 C C . PHE A 1 104 ? -2.309 12.007 -14.205 1.00 85.38 104 PHE A C 1
ATOM 794 O O . PHE A 1 104 ? -1.579 12.259 -13.248 1.00 85.38 104 PHE A O 1
ATOM 801 N N . GLY A 1 105 ? -2.185 12.686 -15.351 1.00 82.38 105 GLY A N 1
ATOM 802 C CA . GLY A 1 105 ? -1.269 13.822 -15.531 1.00 82.38 105 GLY A CA 1
ATOM 803 C C . GLY A 1 105 ? 0.228 13.474 -15.530 1.00 82.38 105 GLY A C 1
ATOM 804 O O . GLY A 1 105 ? 1.055 14.359 -15.746 1.00 82.38 105 GLY A O 1
ATOM 805 N N . GLN A 1 106 ? 0.597 12.203 -15.333 1.00 82.81 106 GLN A N 1
ATOM 806 C CA . GLN A 1 106 ? 1.979 11.712 -15.331 1.00 82.81 106 GLN A CA 1
ATOM 807 C C . GLN A 1 106 ? 2.136 10.483 -16.234 1.00 82.81 106 GLN A C 1
ATOM 809 O O . GLN A 1 106 ? 1.257 9.627 -16.315 1.00 82.81 106 GLN A O 1
ATOM 814 N N . GLY A 1 107 ? 3.262 10.389 -16.946 1.00 83.31 107 GLY A N 1
ATOM 815 C CA . GLY A 1 107 ? 3.545 9.264 -17.839 1.00 83.31 107 GLY A CA 1
ATOM 816 C C . GLY A 1 107 ? 3.914 7.987 -17.077 1.00 83.31 107 GLY A C 1
ATOM 817 O O . GLY A 1 107 ? 4.586 8.026 -16.046 1.00 83.31 107 GLY A O 1
ATOM 818 N N . SER A 1 108 ? 3.548 6.829 -17.621 1.00 82.88 108 SER A N 1
ATOM 819 C CA . SER A 1 108 ? 3.915 5.521 -17.060 1.00 82.88 108 SER A CA 1
ATOM 820 C C . SER A 1 108 ? 5.432 5.326 -16.978 1.00 82.88 108 SER A C 1
ATOM 822 O O . SER A 1 108 ? 5.967 4.802 -16.005 1.00 82.88 108 SER A O 1
ATOM 824 N N . VAL A 1 109 ? 6.142 5.783 -18.009 1.00 82.19 109 VAL A N 1
ATOM 825 C CA . VAL A 1 109 ? 7.597 5.691 -18.130 1.00 82.19 109 VAL A CA 1
ATOM 826 C C . VAL A 1 109 ? 8.284 6.582 -17.096 1.00 82.19 109 VAL A C 1
ATOM 828 O O . VAL A 1 109 ? 9.283 6.168 -16.515 1.00 82.19 109 VAL A O 1
ATOM 831 N N . SER A 1 110 ? 7.724 7.765 -16.808 1.00 79.00 110 SER A N 1
ATOM 832 C CA . SER A 1 110 ? 8.282 8.677 -15.800 1.00 79.00 110 SER A CA 1
ATOM 833 C C . SER A 1 110 ? 8.196 8.134 -14.374 1.00 79.00 110 SER A C 1
ATOM 835 O O . SER A 1 110 ? 9.018 8.515 -13.549 1.00 79.00 110 SER A O 1
ATOM 837 N N . LEU A 1 111 ? 7.262 7.221 -14.085 1.00 86.88 111 LEU A N 1
ATOM 838 C CA . LEU A 1 111 ? 7.136 6.583 -12.769 1.00 86.88 111 LEU A CA 1
ATOM 839 C C . LEU A 1 111 ? 8.037 5.353 -12.607 1.00 86.88 111 LEU A C 1
ATOM 841 O O . LEU A 1 111 ? 8.349 4.973 -11.480 1.00 86.88 111 LEU A O 1
ATOM 845 N N . LEU A 1 112 ? 8.503 4.751 -13.708 1.00 85.44 112 LEU A N 1
ATOM 846 C CA . LEU A 1 112 ? 9.305 3.526 -13.667 1.00 85.44 112 LEU A CA 1
ATOM 847 C C . LEU A 1 112 ? 10.616 3.724 -12.900 1.00 85.44 112 LEU A C 1
ATOM 849 O O . LEU A 1 112 ? 10.990 2.883 -12.084 1.00 85.44 112 LEU A O 1
ATOM 853 N N . ARG A 1 113 ? 11.310 4.841 -13.136 1.00 81.94 113 ARG A N 1
ATOM 854 C CA . ARG A 1 113 ? 12.550 5.144 -12.421 1.00 81.94 113 ARG A CA 1
ATOM 855 C C . ARG A 1 113 ? 12.311 5.401 -10.930 1.00 81.94 113 ARG A C 1
ATOM 857 O O . ARG A 1 113 ? 12.971 4.716 -10.152 1.00 81.94 113 ARG A O 1
ATOM 864 N N . PRO A 1 114 ? 11.434 6.335 -10.508 1.00 86.44 114 PRO A N 1
ATOM 865 C CA . PRO A 1 114 ? 11.115 6.528 -9.096 1.00 86.44 114 PRO A CA 1
ATOM 866 C C . PRO A 1 114 ? 10.735 5.219 -8.404 1.00 86.44 114 PRO A C 1
ATOM 868 O O . PRO A 1 114 ? 11.261 4.923 -7.334 1.00 86.44 114 PRO A O 1
ATOM 871 N N . LEU A 1 115 ? 9.924 4.384 -9.063 1.00 87.50 115 LEU A N 1
ATOM 872 C CA . LEU A 1 115 ? 9.562 3.055 -8.574 1.00 87.50 115 LEU A CA 1
ATOM 873 C C . LEU A 1 115 ? 10.788 2.157 -8.385 1.00 87.50 115 LEU A C 1
ATOM 875 O O . LEU A 1 115 ? 10.947 1.561 -7.325 1.00 87.50 115 LEU A O 1
ATOM 879 N N . MET A 1 116 ? 11.690 2.070 -9.365 1.00 83.81 116 MET A N 1
ATOM 880 C CA . MET A 1 116 ? 12.914 1.275 -9.222 1.00 83.81 116 MET A CA 1
ATOM 881 C C . MET A 1 116 ? 13.873 1.836 -8.167 1.00 83.81 116 MET A C 1
ATOM 883 O O . MET A 1 116 ? 14.508 1.058 -7.455 1.00 83.81 116 MET A O 1
ATOM 887 N N . ALA A 1 117 ? 13.998 3.159 -8.067 1.00 84.19 117 ALA A N 1
ATOM 888 C CA . ALA A 1 117 ? 14.822 3.834 -7.068 1.00 84.19 117 ALA A CA 1
ATOM 889 C C . ALA A 1 117 ? 14.308 3.542 -5.650 1.00 84.19 117 ALA A C 1
ATOM 891 O O . ALA A 1 117 ? 15.084 3.191 -4.760 1.00 84.19 117 ALA A O 1
ATOM 892 N N . HIS A 1 118 ? 12.988 3.578 -5.470 1.00 85.81 118 HIS A N 1
ATOM 893 C CA . HIS A 1 118 ? 12.322 3.192 -4.232 1.00 85.81 118 HIS A CA 1
ATOM 894 C C . HIS A 1 118 ? 12.500 1.701 -3.916 1.00 85.81 118 HIS A C 1
ATOM 896 O O . HIS A 1 118 ? 13.046 1.348 -2.873 1.00 85.81 118 HIS A O 1
ATOM 902 N N . MET A 1 119 ? 12.119 0.816 -4.842 1.00 83.06 119 MET A N 1
ATOM 903 C CA . MET A 1 119 ? 12.108 -0.634 -4.613 1.00 83.06 119 MET A CA 1
ATOM 904 C C . MET A 1 119 ? 13.506 -1.216 -4.384 1.00 83.06 119 MET A C 1
ATOM 906 O O . MET A 1 119 ? 13.678 -2.081 -3.528 1.00 83.06 119 MET A O 1
ATOM 910 N N . ASN A 1 120 ? 14.515 -0.751 -5.128 1.00 81.12 120 ASN A N 1
ATOM 911 C CA . ASN A 1 120 ? 15.857 -1.335 -5.065 1.00 81.12 120 ASN A CA 1
ATOM 912 C C . ASN A 1 120 ? 16.776 -0.649 -4.055 1.00 81.12 120 ASN A C 1
ATOM 914 O O . ASN A 1 120 ? 17.707 -1.278 -3.555 1.00 81.12 120 ASN A O 1
ATOM 918 N N . ARG A 1 121 ? 16.586 0.652 -3.813 1.00 72.19 121 ARG A N 1
ATOM 919 C CA . ARG A 1 121 ? 17.550 1.469 -3.063 1.00 72.19 121 ARG A CA 1
ATOM 920 C C . ARG A 1 121 ? 16.926 2.294 -1.942 1.00 72.19 121 ARG A C 1
ATOM 922 O O . ARG A 1 121 ? 17.680 2.890 -1.179 1.00 72.19 121 ARG A O 1
ATOM 929 N N . ARG A 1 122 ? 15.590 2.311 -1.823 1.00 73.56 122 ARG A N 1
ATOM 930 C CA . ARG A 1 122 ? 14.834 3.152 -0.879 1.00 73.56 122 ARG A CA 1
ATOM 931 C C . ARG A 1 122 ? 15.296 4.616 -0.921 1.00 73.56 122 ARG A C 1
ATOM 933 O O . ARG A 1 122 ? 15.468 5.257 0.112 1.00 73.56 122 ARG A O 1
ATOM 940 N N . GLU A 1 123 ? 15.565 5.122 -2.127 1.00 80.94 123 GLU A N 1
ATOM 941 C CA . GLU A 1 123 ? 16.001 6.507 -2.333 1.00 80.94 123 GLU A CA 1
ATOM 942 C C . GLU A 1 123 ? 14.853 7.483 -2.023 1.00 80.94 123 GLU A C 1
ATOM 944 O O . GLU A 1 123 ? 13.749 7.345 -2.556 1.00 80.94 123 GLU A O 1
ATOM 949 N N . ALA A 1 124 ? 15.131 8.503 -1.204 1.00 82.94 124 ALA A N 1
ATOM 950 C CA . ALA A 1 124 ? 14.128 9.465 -0.738 1.00 82.94 124 ALA A CA 1
ATOM 951 C C . ALA A 1 124 ? 13.462 10.256 -1.881 1.00 82.94 124 ALA A C 1
ATOM 953 O O . ALA A 1 124 ? 12.258 10.479 -1.851 1.00 82.94 124 ALA A O 1
ATOM 954 N N . GLU A 1 125 ? 14.218 10.631 -2.918 1.00 83.06 125 GLU A N 1
ATOM 955 C CA . GLU A 1 125 ? 13.687 11.355 -4.086 1.00 83.06 125 GLU A CA 1
ATOM 956 C C . GLU A 1 125 ? 12.694 10.500 -4.897 1.00 83.06 125 GLU A C 1
ATOM 958 O O . GLU A 1 125 ? 11.674 10.997 -5.388 1.00 83.06 125 GLU A O 1
ATOM 963 N N . GLY A 1 126 ? 12.972 9.195 -5.009 1.00 84.88 126 GLY A N 1
ATOM 964 C CA . GLY A 1 126 ? 12.070 8.233 -5.639 1.00 84.88 126 GLY A CA 1
ATOM 965 C C . GLY A 1 126 ? 10.766 8.111 -4.857 1.00 84.88 126 GLY A C 1
ATOM 966 O O . GLY A 1 126 ? 9.692 8.205 -5.447 1.00 84.88 126 GLY A O 1
ATOM 967 N N . GLN A 1 127 ? 10.867 7.995 -3.531 1.00 88.81 127 GLN A N 1
ATOM 968 C CA . GLN A 1 127 ? 9.712 7.986 -2.638 1.00 88.81 127 GLN A CA 1
ATOM 969 C C . GLN A 1 127 ? 8.885 9.274 -2.751 1.00 88.81 127 GLN A C 1
ATOM 971 O O . GLN A 1 127 ? 7.688 9.187 -2.995 1.00 88.81 127 GLN A O 1
ATOM 976 N N . GLU A 1 128 ? 9.499 10.455 -2.658 1.00 89.50 128 GLU A N 1
ATOM 977 C CA . GLU A 1 128 ? 8.789 11.742 -2.753 1.00 89.50 128 GLU A CA 1
ATOM 978 C C . GLU A 1 128 ? 8.040 11.889 -4.087 1.00 89.50 128 GLU A C 1
ATOM 980 O O . GLU A 1 128 ? 6.916 12.385 -4.144 1.00 89.50 128 GLU A O 1
ATOM 985 N N . THR A 1 129 ? 8.649 11.445 -5.187 1.00 89.38 129 THR A N 1
ATOM 986 C CA . THR A 1 129 ? 8.016 11.498 -6.511 1.00 89.38 129 THR A CA 1
ATOM 987 C C . THR A 1 129 ? 6.805 10.571 -6.598 1.00 89.38 129 THR A C 1
ATOM 989 O O . THR A 1 129 ? 5.772 10.977 -7.130 1.00 89.38 129 THR A O 1
ATOM 992 N N . LEU A 1 130 ? 6.910 9.355 -6.056 1.00 92.19 130 LEU A N 1
ATOM 993 C CA . LEU A 1 130 ? 5.801 8.402 -6.025 1.00 92.19 130 LEU A CA 1
ATOM 994 C C . LEU A 1 130 ? 4.682 8.864 -5.090 1.00 92.19 130 LEU A C 1
ATOM 996 O O . LEU A 1 130 ? 3.528 8.832 -5.493 1.00 92.19 130 LEU A O 1
ATOM 1000 N N . GLU A 1 131 ? 5.005 9.340 -3.887 1.00 93.88 131 GLU A N 1
ATOM 1001 C CA . GLU A 1 131 ? 4.008 9.849 -2.938 1.00 93.88 131 GLU A CA 1
ATOM 1002 C C . GLU A 1 131 ? 3.243 11.040 -3.528 1.00 93.88 131 GLU A C 1
ATOM 1004 O O . GLU A 1 131 ? 2.019 11.040 -3.499 1.00 93.88 131 GLU A O 1
ATOM 1009 N N . ARG A 1 132 ? 3.923 11.993 -4.186 1.00 92.25 132 ARG A N 1
ATOM 1010 C CA . ARG A 1 132 ? 3.237 13.077 -4.915 1.00 92.25 132 ARG A CA 1
ATOM 1011 C C . ARG A 1 132 ? 2.337 12.558 -6.030 1.00 92.25 132 ARG A C 1
ATOM 1013 O O . ARG A 1 132 ? 1.284 13.132 -6.288 1.00 92.25 132 ARG A O 1
ATOM 1020 N N . PHE A 1 133 ? 2.757 11.524 -6.755 1.00 92.00 133 PHE A N 1
ATOM 1021 C CA . PHE A 1 133 ? 1.901 10.906 -7.765 1.00 92.00 133 PHE A CA 1
ATOM 1022 C C . PHE A 1 133 ? 0.646 10.300 -7.129 1.00 92.00 133 PHE A C 1
ATOM 1024 O O . PHE A 1 133 ? -0.449 10.612 -7.586 1.00 92.00 133 PHE A O 1
ATOM 1031 N N . PHE A 1 134 ? 0.800 9.510 -6.064 1.00 92.69 134 PHE A N 1
ATOM 1032 C CA . PHE A 1 134 ? -0.319 8.888 -5.360 1.00 92.69 134 PHE A CA 1
ATOM 1033 C C . PHE A 1 134 ? -1.257 9.919 -4.728 1.00 92.69 134 PHE A C 1
ATOM 1035 O O . PHE A 1 134 ? -2.465 9.791 -4.878 1.00 92.69 134 PHE A O 1
ATOM 1042 N N . GLU A 1 135 ? -0.731 10.985 -4.122 1.00 92.81 135 GLU A N 1
ATOM 1043 C CA . GLU A 1 135 ? -1.544 12.089 -3.597 1.00 92.81 135 GLU A CA 1
ATOM 1044 C C . GLU A 1 135 ? -2.393 12.734 -4.698 1.00 92.81 135 GLU A C 1
ATOM 1046 O O . GLU A 1 135 ? -3.590 12.938 -4.514 1.00 92.81 135 GLU A O 1
ATOM 1051 N N . ASN A 1 136 ? -1.809 13.005 -5.870 1.00 91.44 136 ASN A N 1
ATOM 1052 C CA . ASN A 1 136 ? -2.521 13.661 -6.973 1.00 91.44 136 ASN A CA 1
ATOM 1053 C C . ASN A 1 136 ? -3.675 12.830 -7.551 1.00 91.44 136 ASN A C 1
ATOM 1055 O O . ASN A 1 136 ? -4.582 13.403 -8.152 1.00 91.44 136 ASN A O 1
ATOM 1059 N N . ILE A 1 137 ? -3.619 11.502 -7.426 1.00 90.75 137 ILE A N 1
ATOM 1060 C CA . ILE A 1 137 ? -4.675 10.597 -7.905 1.00 90.75 137 ILE A CA 1
ATOM 1061 C C . ILE A 1 137 ? -5.591 10.108 -6.776 1.00 90.75 137 ILE A C 1
ATOM 1063 O O . ILE A 1 137 ? -6.550 9.388 -7.046 1.00 90.75 137 ILE A O 1
ATOM 1067 N N . SER A 1 138 ? -5.284 10.468 -5.528 1.00 93.00 138 SER A N 1
ATOM 1068 C CA . SER A 1 138 ? -6.066 10.092 -4.354 1.00 93.00 138 SER A CA 1
ATOM 1069 C C . SER A 1 138 ? -7.334 10.934 -4.227 1.00 93.00 138 SER A C 1
ATOM 1071 O O . SER A 1 138 ? -7.460 12.010 -4.816 1.00 93.00 138 SER A O 1
ATOM 1073 N N . THR A 1 139 ? -8.288 10.431 -3.448 1.00 93.50 139 THR A N 1
ATOM 1074 C CA . THR A 1 139 ? -9.507 11.156 -3.078 1.00 93.50 139 THR A CA 1
ATOM 1075 C C . THR A 1 139 ? -9.529 11.344 -1.567 1.00 93.50 139 THR A C 1
ATOM 1077 O O . THR A 1 139 ? -9.034 10.499 -0.826 1.00 93.50 139 THR A O 1
ATOM 1080 N N . GLU A 1 140 ? -10.081 12.465 -1.101 1.00 94.25 140 GLU A N 1
ATOM 1081 C CA . GLU A 1 140 ? -10.265 12.694 0.331 1.00 94.25 140 GLU A CA 1
ATOM 1082 C C . GLU A 1 140 ? -11.316 11.730 0.898 1.00 94.25 140 GLU A C 1
ATOM 1084 O O . GLU A 1 140 ? -12.457 11.699 0.434 1.00 94.25 140 GLU A O 1
ATOM 1089 N N . GLU A 1 141 ? -10.944 10.991 1.941 1.00 91.69 141 GLU A N 1
ATOM 1090 C CA . GLU A 1 141 ? -11.831 10.099 2.684 1.00 91.69 141 GLU A CA 1
ATOM 1091 C C . GLU A 1 141 ? -11.685 10.349 4.194 1.00 91.69 141 GLU A C 1
ATOM 1093 O O . GLU A 1 141 ? -10.614 10.707 4.692 1.00 91.69 141 GLU A O 1
ATOM 1098 N N . SER A 1 142 ? -12.784 10.203 4.937 1.00 91.88 142 SER A N 1
ATOM 1099 C CA . SER A 1 142 ? -12.771 10.247 6.402 1.00 91.88 142 SER A CA 1
ATOM 1100 C C . SER A 1 142 ? -12.717 8.827 6.942 1.00 91.88 142 SER A C 1
ATOM 1102 O O . SER A 1 142 ? -13.660 8.069 6.749 1.00 91.88 142 SER A O 1
ATOM 1104 N N . LEU A 1 143 ? -11.625 8.493 7.625 1.00 92.00 143 LEU A N 1
ATOM 1105 C CA . LEU A 1 143 ? -11.375 7.157 8.161 1.00 92.00 143 LEU A CA 1
ATOM 1106 C C . LEU A 1 143 ? -11.588 7.120 9.673 1.00 92.00 143 LEU A C 1
ATOM 1108 O O . LEU A 1 143 ? -11.305 8.092 10.381 1.00 92.00 143 LEU A O 1
ATOM 1112 N N . THR A 1 144 ? -12.020 5.968 10.176 1.00 92.62 144 THR A N 1
ATOM 1113 C CA . THR A 1 144 ? -12.218 5.746 11.611 1.00 92.62 144 THR A CA 1
ATOM 1114 C C . THR A 1 144 ? -10.950 5.220 12.268 1.00 92.62 144 THR A C 1
ATOM 1116 O O . THR A 1 144 ? -10.272 4.334 11.744 1.00 92.62 144 THR A O 1
ATOM 1119 N N . LEU A 1 145 ? -10.642 5.744 13.455 1.00 94.06 145 LEU A N 1
ATOM 1120 C CA . LEU A 1 145 ? -9.517 5.308 14.274 1.00 94.06 145 LEU A CA 1
ATOM 1121 C C . LEU A 1 145 ? -10.025 4.885 15.652 1.00 94.06 145 LEU A C 1
ATOM 1123 O O . LEU A 1 145 ? -10.453 5.721 16.446 1.00 94.06 145 LEU A O 1
ATOM 1127 N N . GLY A 1 146 ? -9.989 3.583 15.925 1.00 93.75 146 GLY A N 1
ATOM 1128 C CA . GLY A 1 146 ? -10.409 3.016 17.201 1.00 93.75 146 GLY A CA 1
ATOM 1129 C C . GLY A 1 146 ? -9.220 2.758 18.121 1.00 93.75 146 GLY A C 1
ATOM 1130 O O . GLY A 1 146 ? -8.160 2.319 17.676 1.00 93.75 146 GLY A O 1
ATOM 1131 N N . MET A 1 147 ? -9.381 3.011 19.421 1.00 94.69 147 MET A N 1
ATOM 1132 C CA . MET A 1 147 ? -8.329 2.769 20.407 1.00 94.69 147 MET A CA 1
ATOM 1133 C C . MET A 1 147 ? -8.895 2.165 21.689 1.00 94.69 147 MET A C 1
ATOM 1135 O O . MET A 1 147 ? -9.893 2.633 22.232 1.00 94.69 147 MET A O 1
ATOM 1139 N N . LEU A 1 148 ? -8.207 1.149 22.196 1.00 93.56 148 LEU A N 1
ATOM 1140 C CA . LEU A 1 148 ? -8.469 0.495 23.469 1.00 93.56 148 LEU A CA 1
ATOM 1141 C C . LEU A 1 148 ? -7.171 0.461 24.274 1.00 93.56 148 LEU A C 1
ATOM 1143 O O . LEU A 1 148 ? -6.121 0.128 23.732 1.00 93.56 148 LEU A O 1
ATOM 1147 N N . ALA A 1 149 ? -7.231 0.760 25.571 1.00 93.75 149 ALA A N 1
ATOM 1148 C CA . ALA A 1 149 ? -6.059 0.697 26.435 1.00 93.75 149 ALA A CA 1
ATOM 1149 C C . ALA A 1 149 ? -6.302 -0.104 27.710 1.00 93.75 149 ALA A C 1
ATOM 1151 O O . ALA A 1 149 ? -7.307 0.063 28.398 1.00 93.75 149 ALA A O 1
ATOM 1152 N N . PHE A 1 150 ? -5.319 -0.933 28.047 1.00 93.06 150 PHE A N 1
ATOM 1153 C CA . PHE A 1 150 ? -5.235 -1.671 29.294 1.00 93.06 150 PHE A CA 1
ATOM 1154 C C . PHE A 1 150 ? -4.165 -1.024 30.172 1.00 93.06 150 PHE A C 1
ATOM 1156 O O . PHE A 1 150 ? -2.961 -1.135 29.914 1.00 93.06 150 PHE A O 1
ATOM 1163 N N . PHE A 1 151 ? -4.610 -0.345 31.224 1.00 91.62 151 PHE A N 1
ATOM 1164 C CA . PHE A 1 151 ? -3.729 0.234 32.233 1.00 91.62 151 PHE A CA 1
ATOM 1165 C C . PHE A 1 151 ? -3.246 -0.862 33.187 1.00 91.62 151 PHE A C 1
ATOM 1167 O O . PHE A 1 151 ? -4.026 -1.706 33.625 1.00 91.62 151 PHE A O 1
ATOM 1174 N N . ARG A 1 152 ? -1.945 -0.871 33.488 1.00 89.56 152 ARG A N 1
ATOM 1175 C CA . ARG A 1 152 ? -1.290 -1.923 34.276 1.00 89.56 152 ARG A CA 1
ATOM 1176 C C . ARG A 1 152 ? -0.552 -1.299 35.449 1.00 89.56 152 ARG A C 1
ATOM 1178 O O . ARG A 1 152 ? 0.112 -0.278 35.291 1.00 89.56 152 ARG A O 1
ATOM 1185 N N . GLU A 1 153 ? -0.637 -1.922 36.619 1.00 87.56 153 GLU A N 1
ATOM 1186 C CA . GLU A 1 153 ? 0.092 -1.446 37.794 1.00 87.56 153 GLU A CA 1
ATOM 1187 C C . GLU A 1 153 ? 1.607 -1.476 37.544 1.00 87.56 153 GLU A C 1
ATOM 1189 O O . GLU A 1 153 ? 2.171 -2.502 37.153 1.00 87.56 153 GLU A O 1
ATOM 1194 N N . SER A 1 154 ? 2.265 -0.331 37.755 1.00 82.56 154 SER A N 1
ATOM 1195 C CA . SER A 1 154 ? 3.724 -0.164 37.647 1.00 82.56 154 SER A CA 1
ATOM 1196 C C . SER A 1 154 ? 4.338 -0.584 36.301 1.00 82.56 154 SER A C 1
ATOM 1198 O O . SER A 1 154 ? 5.523 -0.917 36.237 1.00 82.56 154 SER A O 1
ATOM 1200 N N . ARG A 1 155 ? 3.556 -0.564 35.216 1.00 88.62 155 ARG A N 1
ATOM 1201 C CA . ARG A 1 155 ? 4.020 -0.791 33.840 1.00 88.62 155 ARG A CA 1
ATOM 1202 C C . ARG A 1 155 ? 3.413 0.258 32.917 1.00 88.62 155 ARG A C 1
ATOM 1204 O O . ARG A 1 155 ? 2.408 0.877 33.252 1.00 88.62 155 ARG A O 1
ATOM 1211 N N . THR A 1 156 ? 4.007 0.431 31.742 1.00 89.44 156 THR A N 1
ATOM 1212 C CA . THR A 1 156 ? 3.386 1.203 30.661 1.00 89.44 156 THR A CA 1
ATOM 1213 C C . THR A 1 156 ? 1.998 0.626 30.331 1.00 89.44 156 THR A C 1
ATOM 1215 O O . THR A 1 156 ? 1.747 -0.553 30.613 1.00 89.44 156 THR A O 1
ATOM 1218 N N . PRO A 1 157 ? 1.051 1.400 29.785 1.00 92.94 157 PRO A N 1
ATOM 1219 C CA . PRO A 1 157 ? -0.209 0.847 29.295 1.00 92.94 157 PRO A CA 1
ATOM 1220 C C . PRO A 1 157 ? 0.021 -0.032 28.053 1.00 92.94 157 PRO A C 1
ATOM 1222 O O . PRO A 1 157 ? 0.963 0.189 27.293 1.00 92.94 157 PRO A O 1
ATOM 1225 N N . LEU A 1 158 ? -0.846 -1.027 27.848 1.00 94.69 158 LEU A N 1
ATOM 1226 C CA . LEU A 1 158 ? -0.982 -1.720 26.561 1.00 94.69 158 LEU A CA 1
ATOM 1227 C C . LEU A 1 158 ? -2.072 -1.023 25.760 1.00 94.69 158 LEU A C 1
ATOM 1229 O O . LEU A 1 158 ? -3.206 -0.956 26.227 1.00 94.69 158 LEU A O 1
ATOM 1233 N N . VAL A 1 159 ? -1.750 -0.543 24.568 1.00 95.75 159 VAL A N 1
ATOM 1234 C CA . VAL A 1 159 ? -2.688 0.135 23.677 1.00 95.75 159 VAL A CA 1
ATOM 1235 C C . VAL A 1 159 ? -2.903 -0.726 22.442 1.00 95.75 159 VAL A C 1
ATOM 1237 O O . VAL A 1 159 ? -1.954 -1.077 21.748 1.00 95.75 159 VAL A O 1
ATOM 1240 N N . VAL A 1 160 ? -4.160 -1.051 22.167 1.00 96.25 160 VAL A N 1
ATOM 1241 C CA . VAL A 1 160 ? -4.612 -1.609 20.897 1.00 96.25 160 VAL A CA 1
ATOM 1242 C C . VAL A 1 160 ? -5.160 -0.450 20.078 1.00 96.25 160 VAL A C 1
ATOM 1244 O O . VAL A 1 160 ? -6.153 0.168 20.458 1.00 96.25 160 VAL A O 1
ATOM 1247 N N . LEU A 1 161 ? -4.488 -0.135 18.980 1.00 96.88 161 LEU A N 1
ATOM 1248 C CA . LEU A 1 161 ? -4.850 0.936 18.067 1.00 96.88 161 LEU A CA 1
ATOM 1249 C C . LEU A 1 161 ? -5.238 0.321 16.725 1.00 96.88 161 LEU A C 1
ATOM 1251 O O . LEU A 1 161 ? -4.392 -0.255 16.053 1.00 96.88 161 LEU A O 1
ATOM 1255 N N . ALA A 1 162 ? -6.501 0.454 16.341 1.00 96.06 162 ALA A N 1
ATOM 1256 C CA . ALA A 1 162 ? -7.052 -0.138 15.130 1.00 96.06 162 ALA A CA 1
ATOM 1257 C C . ALA A 1 162 ? -7.521 0.988 14.189 1.00 96.06 162 ALA A C 1
ATOM 1259 O O . ALA A 1 162 ? -8.651 1.475 14.302 1.00 96.06 162 ALA A O 1
ATOM 1260 N N . PRO A 1 163 ? -6.630 1.502 13.324 1.00 95.12 163 PRO A N 1
ATOM 1261 C CA . PRO A 1 163 ? -7.019 2.441 12.286 1.00 95.12 163 PRO A CA 1
ATOM 1262 C C . PRO A 1 163 ? -7.705 1.689 11.139 1.00 95.12 163 PRO A C 1
ATOM 1264 O O . PRO A 1 163 ? -7.273 0.598 10.769 1.00 95.12 163 PRO A O 1
ATOM 1267 N N . SER A 1 164 ? -8.718 2.304 10.531 1.00 93.81 164 SER A N 1
ATOM 1268 C CA . SER A 1 164 ? -9.311 1.859 9.257 1.00 93.81 164 SER A CA 1
ATOM 1269 C C . SER A 1 164 ? -8.426 2.309 8.091 1.00 93.81 164 SER A C 1
ATOM 1271 O O . SER A 1 164 ? -8.857 3.035 7.204 1.00 93.81 164 SER A O 1
ATOM 1273 N N . VAL A 1 165 ? -7.137 1.984 8.180 1.00 95.00 165 VAL A N 1
ATOM 1274 C CA . VAL A 1 165 ? -6.100 2.341 7.212 1.00 95.00 165 VAL A CA 1
ATOM 1275 C C . VAL A 1 165 ? -5.438 1.050 6.777 1.00 95.00 165 VAL A C 1
ATOM 1277 O O . VAL A 1 165 ? -4.847 0.356 7.610 1.00 95.00 165 VAL A O 1
ATOM 1280 N N . HIS A 1 166 ? -5.485 0.778 5.480 1.00 93.50 166 HIS A N 1
ATOM 1281 C CA . HIS A 1 166 ? -4.873 -0.414 4.928 1.00 93.50 166 HIS A CA 1
ATOM 1282 C C . HIS A 1 166 ? -3.342 -0.223 4.809 1.00 93.50 166 HIS A C 1
ATOM 1284 O O . HIS A 1 166 ? -2.870 0.864 4.432 1.00 93.50 166 HIS A O 1
ATOM 1290 N N . PRO A 1 167 ? -2.512 -1.216 5.186 1.00 88.94 167 PRO A N 1
ATOM 1291 C CA . PRO A 1 167 ? -1.070 -1.155 4.976 1.00 88.94 167 PRO A CA 1
ATOM 1292 C C . PRO A 1 167 ? -0.733 -1.287 3.483 1.00 88.94 167 PRO A C 1
ATOM 1294 O O . PRO A 1 167 ? -0.744 -2.382 2.926 1.00 88.94 167 PRO A O 1
ATOM 1297 N N . GLY A 1 168 ? -0.375 -0.171 2.843 1.00 84.12 168 GLY A N 1
ATOM 1298 C CA . GLY A 1 168 ? -0.120 -0.144 1.401 1.00 84.12 168 GLY A CA 1
ATOM 1299 C C . GLY A 1 168 ? 0.966 -1.125 0.915 1.00 84.12 168 GLY A C 1
ATOM 1300 O O . GLY A 1 168 ? 1.878 -1.503 1.663 1.00 84.12 168 GLY A O 1
ATOM 1301 N N . PRO A 1 169 ? 0.935 -1.519 -0.372 1.00 82.62 169 PRO A N 1
ATOM 1302 C CA . PRO A 1 169 ? 1.780 -2.591 -0.904 1.00 82.62 169 PRO A CA 1
ATOM 1303 C C . PRO A 1 169 ? 3.227 -2.158 -1.202 1.00 82.62 169 PRO A C 1
ATOM 1305 O O . PRO A 1 169 ? 4.064 -2.976 -1.590 1.00 82.62 169 PRO A O 1
ATOM 1308 N N . PHE A 1 170 ? 3.561 -0.874 -1.044 1.00 85.12 170 PHE A N 1
ATOM 1309 C CA . PHE A 1 170 ? 4.807 -0.288 -1.549 1.00 85.12 170 PHE A CA 1
ATOM 1310 C C . PHE A 1 170 ? 5.847 -0.016 -0.456 1.00 85.12 170 PHE A C 1
ATOM 1312 O O . PHE A 1 170 ? 6.506 1.028 -0.450 1.00 85.12 170 PHE A O 1
ATOM 1319 N N . ALA A 1 171 ? 6.064 -0.997 0.422 1.00 84.00 171 ALA A N 1
ATOM 1320 C CA . ALA A 1 171 ? 7.125 -1.060 1.433 1.00 84.00 171 ALA A CA 1
ATOM 1321 C C . ALA A 1 171 ? 7.184 0.126 2.416 1.00 84.00 171 ALA A C 1
ATOM 1323 O O . ALA A 1 171 ? 6.799 -0.026 3.568 1.00 84.00 171 ALA A O 1
ATOM 1324 N N . ALA A 1 172 ? 7.701 1.285 1.996 1.00 85.12 172 ALA A N 1
ATOM 1325 C CA . ALA A 1 172 ? 7.841 2.475 2.836 1.00 85.12 172 ALA A CA 1
ATOM 1326 C C . ALA A 1 172 ? 6.969 3.664 2.396 1.00 85.12 172 ALA A C 1
ATOM 1328 O O . ALA A 1 172 ? 6.900 4.638 3.145 1.00 85.12 172 ALA A O 1
ATOM 1329 N N . LEU A 1 173 ? 6.284 3.598 1.247 1.00 91.00 173 LEU A N 1
ATOM 1330 C CA . LEU A 1 173 ? 5.409 4.690 0.797 1.00 91.00 173 LEU A CA 1
ATOM 1331 C C . LEU A 1 173 ? 4.139 4.759 1.637 1.00 91.00 173 LEU A C 1
ATOM 1333 O O . LEU A 1 173 ? 3.558 3.716 1.946 1.00 91.00 173 LEU A O 1
ATOM 1337 N N . GLY A 1 174 ? 3.684 5.968 1.957 1.00 93.19 174 GLY A N 1
ATOM 1338 C CA . GLY A 1 174 ? 2.329 6.146 2.477 1.00 93.19 174 GLY A CA 1
ATOM 1339 C C . GLY A 1 174 ? 2.058 5.359 3.762 1.00 93.19 174 GLY A C 1
ATOM 1340 O O . GLY A 1 174 ? 2.905 5.337 4.660 1.00 93.19 174 GLY A O 1
ATOM 1341 N N . SER A 1 175 ? 0.918 4.668 3.832 1.00 94.31 175 SER A N 1
ATOM 1342 C CA . SER A 1 175 ? 0.547 3.760 4.935 1.00 94.31 175 SER A CA 1
ATOM 1343 C C . SER A 1 175 ? 1.289 2.417 4.958 1.00 94.31 175 SER A C 1
ATOM 1345 O O . SER A 1 175 ? 1.083 1.643 5.887 1.00 94.31 175 SER A O 1
ATOM 1347 N N . SER A 1 176 ? 2.176 2.106 4.007 1.00 92.75 176 SER A N 1
ATOM 1348 C CA . SER A 1 176 ? 2.950 0.849 4.052 1.00 92.75 176 SER A CA 1
ATOM 1349 C C . SER A 1 176 ? 3.744 0.745 5.367 1.00 92.75 176 SER A C 1
ATOM 1351 O O . SER A 1 176 ? 4.265 1.760 5.838 1.00 92.75 176 SER A O 1
ATOM 1353 N N . ASP A 1 177 ? 3.875 -0.454 5.948 1.00 91.69 177 ASP A N 1
ATOM 1354 C CA . ASP A 1 177 ? 4.546 -0.673 7.251 1.00 91.69 177 ASP A CA 1
ATOM 1355 C C . ASP A 1 177 ? 3.932 0.163 8.403 1.00 91.69 177 ASP A C 1
ATOM 1357 O O . ASP A 1 177 ? 4.624 0.686 9.285 1.00 91.69 177 ASP A O 1
ATOM 1361 N N . LEU A 1 178 ? 2.599 0.315 8.380 1.00 94.00 178 LEU A N 1
ATOM 1362 C CA . LEU A 1 178 ? 1.838 1.139 9.323 1.00 94.00 178 LEU A CA 1
ATOM 1363 C C . LEU A 1 178 ? 2.140 0.848 10.805 1.00 94.00 178 LEU A C 1
ATOM 1365 O O . LEU A 1 178 ? 2.365 1.815 11.540 1.00 94.00 178 LEU A O 1
ATOM 1369 N N . PRO A 1 179 ? 2.190 -0.419 11.276 1.00 94.00 179 PRO A N 1
ATOM 1370 C CA . PRO A 1 179 ? 2.444 -0.703 12.689 1.00 94.00 179 PRO A CA 1
ATOM 1371 C C . PRO A 1 179 ? 3.781 -0.139 13.180 1.00 94.00 179 PRO A C 1
ATOM 1373 O O . PRO A 1 179 ? 3.835 0.500 14.232 1.00 94.00 179 PRO A O 1
ATOM 1376 N N . SER A 1 180 ? 4.851 -0.313 12.398 1.00 93.44 180 SER A N 1
ATOM 1377 C CA . SER A 1 180 ? 6.187 0.185 12.740 1.00 93.44 180 SER A CA 1
ATOM 1378 C C . SER A 1 180 ? 6.219 1.712 12.760 1.00 93.44 180 SER A C 1
ATOM 1380 O O . SER A 1 180 ? 6.776 2.318 13.677 1.00 93.44 180 SER A O 1
ATOM 1382 N N . LYS A 1 181 ? 5.577 2.351 11.777 1.00 95.25 181 LYS A N 1
ATOM 1383 C CA . LYS A 1 181 ? 5.491 3.813 11.694 1.00 95.25 181 LYS A CA 1
ATOM 1384 C C . LYS A 1 181 ? 4.709 4.418 12.862 1.00 95.25 181 LYS A C 1
ATOM 1386 O O . LYS A 1 181 ? 5.166 5.400 13.444 1.00 95.25 181 LYS A O 1
ATOM 1391 N N . LEU A 1 182 ? 3.583 3.814 13.249 1.00 95.81 182 LEU A N 1
ATOM 1392 C CA . LEU A 1 182 ? 2.807 4.232 14.422 1.00 95.81 182 LEU A CA 1
ATOM 1393 C C . LEU A 1 182 ? 3.591 4.047 15.722 1.00 95.81 182 LEU A C 1
ATOM 1395 O O . LEU A 1 182 ? 3.576 4.940 16.565 1.00 95.81 182 LEU A O 1
ATOM 1399 N N . ALA A 1 183 ? 4.313 2.934 15.869 1.00 95.06 183 ALA A N 1
ATOM 1400 C CA . ALA A 1 183 ? 5.151 2.697 17.039 1.00 95.06 183 ALA A CA 1
ATOM 1401 C C . ALA A 1 183 ? 6.205 3.803 17.213 1.00 95.06 183 ALA A C 1
ATOM 1403 O O . ALA A 1 183 ? 6.358 4.338 18.309 1.00 95.06 183 ALA A O 1
ATOM 1404 N N . VAL A 1 184 ? 6.874 4.207 16.127 1.00 95.12 184 VAL A N 1
ATOM 1405 C CA . VAL A 1 184 ? 7.834 5.323 16.153 1.00 95.12 184 VAL A CA 1
ATOM 1406 C C . VAL A 1 184 ? 7.140 6.651 16.463 1.00 95.12 184 VAL A C 1
ATOM 1408 O O . VAL A 1 184 ? 7.611 7.401 17.320 1.00 95.12 184 VAL A O 1
ATOM 1411 N N . ALA A 1 185 ? 6.023 6.943 15.790 1.00 94.56 185 ALA A N 1
ATOM 1412 C CA . ALA A 1 185 ? 5.299 8.205 15.938 1.00 94.56 185 ALA A CA 1
ATOM 1413 C C . ALA A 1 185 ? 4.717 8.412 17.347 1.00 94.56 185 ALA A C 1
ATOM 1415 O O . ALA A 1 185 ? 4.615 9.549 17.799 1.00 94.56 185 ALA A O 1
ATOM 1416 N N . LEU A 1 186 ? 4.360 7.326 18.036 1.00 94.62 186 LEU A N 1
ATOM 1417 C CA . LEU A 1 186 ? 3.803 7.330 19.393 1.00 94.62 186 LEU A CA 1
ATOM 1418 C C . LEU A 1 186 ? 4.847 7.003 20.475 1.00 94.62 186 LEU A C 1
ATOM 1420 O O . LEU A 1 186 ? 4.479 6.655 21.593 1.00 94.62 186 LEU A O 1
ATOM 1424 N N . HIS A 1 187 ? 6.142 7.076 20.149 1.00 89.81 187 HIS A N 1
ATOM 1425 C CA . HIS A 1 187 ? 7.252 6.832 21.082 1.00 89.81 187 HIS A CA 1
ATOM 1426 C C . HIS A 1 187 ? 7.209 5.461 21.794 1.00 89.81 187 HIS A C 1
ATOM 1428 O O . HIS A 1 187 ? 7.717 5.293 22.908 1.00 89.81 187 HIS A O 1
ATOM 1434 N N . ALA A 1 188 ? 6.651 4.439 21.145 1.00 80.19 188 ALA A N 1
ATOM 1435 C CA . ALA A 1 188 ? 6.715 3.067 21.633 1.00 80.19 188 ALA A CA 1
ATOM 1436 C C . ALA A 1 188 ? 8.136 2.488 21.431 1.00 80.19 188 ALA A C 1
ATOM 1438 O O . ALA A 1 188 ? 8.773 2.765 20.410 1.00 80.19 188 ALA A O 1
ATOM 1439 N N . PRO A 1 189 ? 8.670 1.679 22.371 1.00 80.19 189 PRO A N 1
ATOM 1440 C CA . PRO A 1 189 ? 8.041 1.164 23.593 1.00 80.19 189 PRO A CA 1
ATOM 1441 C C . PRO A 1 189 ? 8.315 2.008 24.855 1.00 80.19 189 PRO A C 1
ATOM 1443 O O . PRO A 1 189 ? 8.061 1.549 25.966 1.00 80.19 189 PRO A O 1
ATOM 1446 N N . ALA A 1 190 ? 8.892 3.208 24.720 1.00 79.06 190 ALA A N 1
ATOM 1447 C CA . ALA A 1 190 ? 9.284 4.016 25.876 1.00 79.06 190 ALA A CA 1
ATOM 1448 C C . ALA A 1 190 ? 8.071 4.460 26.712 1.00 79.06 190 ALA A C 1
ATOM 1450 O O . ALA A 1 190 ? 8.160 4.511 27.938 1.00 79.06 190 ALA A O 1
ATOM 1451 N N . GLU A 1 191 ? 6.945 4.744 26.052 1.00 86.44 191 GLU A N 1
ATOM 1452 C CA . GLU A 1 191 ? 5.736 5.267 26.701 1.00 86.44 191 GLU A CA 1
ATOM 1453 C C . GLU A 1 191 ? 4.601 4.236 26.823 1.00 86.44 191 GLU A C 1
ATOM 1455 O O . GLU A 1 191 ? 3.822 4.287 27.776 1.00 86.44 191 GLU A O 1
ATOM 1460 N N . LEU A 1 192 ? 4.512 3.273 25.897 1.00 93.25 192 LEU A N 1
ATOM 1461 C CA . LEU A 1 192 ? 3.431 2.282 25.822 1.00 93.25 192 LEU A CA 1
ATOM 1462 C C . LEU A 1 192 ? 3.843 1.008 25.073 1.00 93.25 192 LEU A C 1
ATOM 1464 O O . LEU A 1 192 ? 4.709 1.047 24.200 1.00 93.25 192 LEU A O 1
ATOM 1468 N N . ASP A 1 193 ? 3.168 -0.104 25.372 1.00 95.12 193 ASP A N 1
ATOM 1469 C CA . ASP A 1 193 ? 3.180 -1.283 24.501 1.00 95.12 193 ASP A CA 1
ATOM 1470 C C . ASP A 1 193 ? 2.084 -1.105 23.445 1.00 95.12 193 ASP A C 1
ATOM 1472 O O . ASP A 1 193 ? 0.912 -0.983 23.801 1.00 95.12 193 ASP A O 1
ATOM 1476 N N . LEU A 1 194 ? 2.443 -1.079 22.160 1.00 96.25 194 LEU A N 1
ATOM 1477 C CA . LEU A 1 194 ? 1.499 -0.836 21.064 1.00 96.25 194 LEU A CA 1
ATOM 1478 C C . LEU A 1 194 ? 1.180 -2.126 20.303 1.00 96.25 194 LEU A C 1
ATOM 1480 O O . LEU A 1 194 ? 2.082 -2.835 19.860 1.00 96.25 194 LEU A O 1
ATOM 1484 N N . MET A 1 195 ? -0.107 -2.383 20.085 1.00 95.88 195 MET A N 1
ATOM 1485 C CA . MET A 1 195 ? -0.613 -3.374 19.141 1.00 95.88 195 MET A CA 1
ATOM 1486 C C . MET A 1 195 ? -1.427 -2.662 18.066 1.00 95.88 195 MET A C 1
ATOM 1488 O O . MET A 1 195 ? -2.352 -1.921 18.389 1.00 95.88 195 MET A O 1
ATOM 1492 N N . VAL A 1 196 ? -1.101 -2.916 16.800 1.00 96.06 196 VAL A N 1
ATOM 1493 C CA . VAL A 1 196 ? -1.836 -2.381 15.647 1.00 96.06 196 VAL A CA 1
ATOM 1494 C C . VAL A 1 196 ? -2.406 -3.560 14.856 1.00 96.06 196 VAL A C 1
ATOM 1496 O O . VAL A 1 196 ? -1.743 -4.037 13.934 1.00 96.06 196 VAL A O 1
ATOM 1499 N N . PRO A 1 197 ? -3.550 -4.134 15.281 1.00 94.56 197 PRO A N 1
ATOM 1500 C CA . PRO A 1 197 ? -4.214 -5.186 14.518 1.00 94.56 197 PRO A CA 1
ATOM 1501 C C . PRO A 1 197 ? -4.722 -4.648 13.178 1.00 94.56 197 PRO A C 1
ATOM 1503 O O . PRO A 1 197 ? -4.887 -3.439 13.006 1.00 94.56 197 PRO A O 1
ATOM 1506 N N . HIS A 1 198 ? -5.009 -5.564 12.254 1.00 93.06 198 HIS A N 1
ATOM 1507 C CA . HIS A 1 198 ? -5.759 -5.215 11.058 1.00 93.06 198 HIS A CA 1
ATOM 1508 C C . HIS A 1 198 ? -7.192 -4.821 11.443 1.00 93.06 198 HIS A C 1
ATOM 1510 O O . HIS A 1 198 ? -7.796 -5.406 12.350 1.00 93.06 198 HIS A O 1
ATOM 1516 N N . SER A 1 199 ? -7.728 -3.830 10.744 1.00 93.00 199 SER A N 1
ATOM 1517 C CA . SER A 1 199 ? -9.143 -3.456 10.798 1.00 93.00 199 SER A CA 1
ATOM 1518 C C . SER A 1 199 ? -9.708 -3.623 9.391 1.00 93.00 199 SER A C 1
ATOM 1520 O O . SER A 1 199 ? -8.933 -3.510 8.439 1.00 93.00 199 SER A O 1
ATOM 1522 N N . PRO A 1 200 ? -11.020 -3.855 9.224 1.00 94.50 200 PRO A N 1
ATOM 1523 C CA . PRO A 1 200 ? -11.622 -3.849 7.897 1.00 94.50 200 PRO A CA 1
ATOM 1524 C C . PRO A 1 200 ? -11.279 -2.557 7.145 1.00 94.50 200 PRO A C 1
ATOM 1526 O O . PRO A 1 200 ? -11.629 -1.453 7.563 1.00 94.50 200 PRO A O 1
ATOM 1529 N N . SER A 1 201 ? -10.510 -2.729 6.084 1.00 93.25 201 SER A N 1
ATOM 1530 C CA . SER A 1 201 ? -10.033 -1.724 5.148 1.00 93.25 201 SER A CA 1
ATOM 1531 C C . SER A 1 201 ? -9.509 -2.482 3.935 1.00 93.25 201 SER A C 1
ATOM 1533 O O . SER A 1 201 ? -9.087 -3.628 4.081 1.00 93.25 201 SER A O 1
ATOM 1535 N N . ASN A 1 202 ? -9.555 -1.863 2.762 1.00 90.75 202 ASN A N 1
ATOM 1536 C CA . ASN A 1 202 ? -8.963 -2.407 1.545 1.00 90.75 202 ASN A CA 1
ATOM 1537 C C . ASN A 1 202 ? -8.041 -1.357 0.908 1.00 90.75 202 ASN A C 1
ATOM 1539 O O . ASN A 1 202 ? -7.772 -0.300 1.484 1.00 90.75 202 ASN A O 1
ATOM 1543 N N . HIS A 1 203 ? -7.579 -1.626 -0.310 1.00 90.88 203 HIS A N 1
ATOM 1544 C CA . HIS A 1 203 ? -6.685 -0.731 -1.042 1.00 90.88 203 HIS A CA 1
ATOM 1545 C C . HIS A 1 203 ? -7.234 0.681 -1.318 1.00 90.88 203 HIS A C 1
ATOM 1547 O O . HIS A 1 203 ? -6.438 1.567 -1.632 1.00 90.88 203 HIS A O 1
ATOM 1553 N N . ASP A 1 204 ? -8.540 0.934 -1.171 1.00 91.88 204 ASP A N 1
ATOM 1554 C CA . ASP A 1 204 ? -9.080 2.298 -1.256 1.00 91.88 204 ASP A CA 1
ATOM 1555 C C . ASP A 1 204 ? -8.632 3.154 -0.052 1.00 91.88 204 ASP A C 1
ATOM 1557 O O . ASP A 1 204 ? -8.489 4.370 -0.176 1.00 91.88 204 ASP A O 1
ATOM 1561 N N . GLN A 1 205 ? -8.311 2.521 1.086 1.00 94.75 205 GLN A N 1
ATOM 1562 C CA . GLN A 1 205 ? -7.802 3.160 2.307 1.00 94.75 205 GLN A CA 1
ATOM 1563 C C . GLN A 1 205 ? -6.263 3.148 2.415 1.00 94.75 205 GLN A C 1
ATOM 1565 O O . GLN A 1 205 ? -5.705 3.353 3.503 1.00 94.75 205 GLN A O 1
ATOM 1570 N N . ASP A 1 206 ? -5.554 2.942 1.301 1.00 94.81 206 ASP A N 1
ATOM 1571 C CA . ASP A 1 206 ? -4.106 3.149 1.231 1.00 94.81 206 ASP A CA 1
ATOM 1572 C C . ASP A 1 206 ? -3.792 4.655 1.308 1.00 94.81 206 ASP A C 1
ATOM 1574 O O . ASP A 1 206 ? -4.008 5.418 0.364 1.00 94.81 206 ASP A O 1
ATOM 1578 N N . VAL A 1 207 ? -3.230 5.114 2.433 1.00 95.44 207 VAL A N 1
ATOM 1579 C CA . VAL A 1 207 ? -2.854 6.529 2.588 1.00 95.44 207 VAL A CA 1
ATOM 1580 C C . VAL A 1 207 ? -1.683 6.834 1.647 1.00 95.44 207 VAL A C 1
ATOM 1582 O O . VAL A 1 207 ? -0.644 6.176 1.754 1.00 95.44 207 VAL A O 1
ATOM 1585 N N . PRO A 1 208 ? -1.788 7.843 0.761 1.00 94.75 208 PRO A N 1
ATOM 1586 C CA . PRO A 1 208 ? -0.893 7.980 -0.391 1.00 94.75 208 PRO A CA 1
ATOM 1587 C C . PRO A 1 208 ? 0.527 8.435 -0.039 1.00 94.75 208 PRO A C 1
ATOM 1589 O O . PRO A 1 208 ? 1.465 8.180 -0.798 1.00 94.75 208 PRO A O 1
ATOM 1592 N N . SER A 1 209 ? 0.709 9.113 1.097 1.00 94.94 209 SER A N 1
ATOM 1593 C CA . SER A 1 209 ? 1.994 9.701 1.473 1.00 94.94 209 SER A CA 1
ATOM 1594 C C . SER A 1 209 ? 2.266 9.702 2.966 1.00 94.94 209 SER A C 1
ATOM 1596 O O . SER A 1 209 ? 1.371 9.579 3.806 1.00 94.94 209 SER A O 1
ATOM 1598 N N . SER A 1 210 ? 3.538 9.892 3.304 1.00 92.56 210 SER A N 1
ATOM 1599 C CA . SER A 1 210 ? 3.975 10.051 4.687 1.00 92.56 210 SER A CA 1
ATOM 1600 C C . SER A 1 210 ? 3.435 11.349 5.309 1.00 92.56 210 SER A C 1
ATOM 1602 O O . SER A 1 210 ? 3.192 11.404 6.516 1.00 92.56 210 SER A O 1
ATOM 1604 N N . ALA A 1 211 ? 3.216 12.389 4.495 1.00 94.00 211 ALA A N 1
ATOM 1605 C CA . ALA A 1 211 ? 2.640 13.655 4.941 1.00 94.00 211 ALA A CA 1
ATOM 1606 C C . ALA A 1 211 ? 1.166 13.493 5.349 1.00 94.00 211 ALA A C 1
ATOM 1608 O O . ALA A 1 211 ? 0.774 13.931 6.437 1.00 94.00 211 ALA A O 1
ATOM 1609 N N . GLU A 1 212 ? 0.380 12.804 4.520 1.00 95.62 212 GLU A N 1
ATOM 1610 C CA . GLU A 1 212 ? -1.019 12.473 4.797 1.00 95.62 212 GLU A CA 1
ATOM 1611 C C . GLU A 1 212 ? -1.140 11.519 5.986 1.00 95.62 212 GLU A C 1
ATOM 1613 O O . GLU A 1 212 ? -1.947 11.749 6.891 1.00 95.62 212 GLU A O 1
ATOM 1618 N N . LEU A 1 213 ? -0.244 10.531 6.085 1.00 95.44 213 LEU A N 1
ATOM 1619 C CA . LEU A 1 213 ? -0.190 9.627 7.233 1.00 95.44 213 LEU A CA 1
ATOM 1620 C C . LEU A 1 213 ? 0.083 10.366 8.555 1.00 95.44 213 LEU A C 1
ATOM 1622 O O . LEU A 1 213 ? -0.388 9.958 9.618 1.00 95.44 213 LEU A O 1
ATOM 1626 N N . GLY A 1 214 ? 0.749 11.522 8.504 1.00 96.00 214 GLY A N 1
ATOM 1627 C CA . GLY A 1 214 ? 0.908 12.404 9.658 1.00 96.00 214 GLY A CA 1
ATOM 1628 C C . GLY A 1 214 ? -0.419 12.837 10.300 1.00 96.00 214 GLY A C 1
ATOM 1629 O O . GLY A 1 214 ? -0.442 13.134 11.496 1.00 96.00 214 GLY A O 1
ATOM 1630 N N . LYS A 1 215 ? -1.537 12.856 9.556 1.00 96.38 215 LYS A N 1
ATOM 1631 C CA . LYS A 1 215 ? -2.883 13.095 10.112 1.00 96.38 215 LYS A CA 1
ATOM 1632 C C . LYS A 1 215 ? -3.308 11.951 11.038 1.00 96.38 215 LYS A C 1
ATOM 1634 O O . LYS A 1 215 ? -3.769 12.220 12.145 1.00 96.38 215 LYS A O 1
ATOM 1639 N N . VAL A 1 216 ? -3.060 10.703 10.635 1.00 96.31 216 VAL A N 1
ATOM 1640 C CA . VAL A 1 216 ? -3.333 9.493 11.433 1.00 96.31 216 VAL A CA 1
ATOM 1641 C C . VAL A 1 216 ? -2.506 9.498 12.718 1.00 96.31 216 VAL A C 1
ATOM 1643 O O . VAL A 1 216 ? -3.037 9.222 13.792 1.00 96.31 216 VAL A O 1
ATOM 1646 N N . PHE A 1 217 ? -1.229 9.890 12.646 1.00 96.75 217 PHE A N 1
ATOM 1647 C CA . PHE A 1 217 ? -0.371 9.995 13.834 1.00 96.75 217 PHE A CA 1
ATOM 1648 C C . PHE A 1 217 ? -0.889 11.030 14.830 1.00 96.75 217 PHE A C 1
ATOM 1650 O O . PHE A 1 217 ? -0.976 10.745 16.023 1.00 96.75 217 PHE A O 1
ATOM 1657 N N . ARG A 1 218 ? -1.283 12.215 14.344 1.00 96.75 218 ARG A N 1
ATOM 1658 C CA . ARG A 1 218 ? -1.857 13.263 15.199 1.00 96.75 218 ARG A CA 1
ATOM 1659 C C . ARG A 1 218 ? -3.159 12.808 15.852 1.00 96.75 218 ARG A C 1
ATOM 1661 O O . ARG A 1 218 ? -3.295 12.967 17.060 1.00 96.75 218 ARG A O 1
ATOM 1668 N N . ALA A 1 219 ? -4.066 12.200 15.088 1.00 96.56 219 ALA A N 1
ATOM 1669 C CA . ALA A 1 219 ? -5.322 11.668 15.617 1.00 96.56 219 ALA A CA 1
ATOM 1670 C C . ALA A 1 219 ? -5.084 10.564 16.664 1.00 96.56 219 ALA A C 1
ATOM 1672 O O . ALA A 1 219 ? -5.734 10.541 17.708 1.00 96.56 219 ALA A O 1
ATOM 1673 N N . SER A 1 220 ? -4.100 9.693 16.425 1.00 96.25 220 SER A N 1
ATOM 1674 C CA . SER A 1 220 ? -3.710 8.637 17.366 1.00 96.25 220 SER A CA 1
ATOM 1675 C C . SER A 1 220 ? -3.158 9.214 18.670 1.00 96.25 220 SER A C 1
ATOM 1677 O O . SER A 1 220 ? -3.572 8.798 19.749 1.00 96.25 220 SER A O 1
ATOM 1679 N N . ALA A 1 221 ? -2.264 10.204 18.592 1.00 95.50 221 ALA A N 1
ATOM 1680 C CA . ALA A 1 221 ? -1.717 10.879 19.767 1.00 95.50 221 ALA A CA 1
ATOM 1681 C C . ALA A 1 221 ? -2.799 11.648 20.548 1.00 95.50 221 ALA A C 1
ATOM 1683 O O . ALA A 1 221 ? -2.819 11.628 21.779 1.00 95.50 221 ALA A O 1
ATOM 1684 N N . GLU A 1 222 ? -3.736 12.288 19.843 1.00 95.69 222 GLU A N 1
ATOM 1685 C CA . GLU A 1 222 ? -4.879 12.971 20.452 1.00 95.69 222 GLU A CA 1
ATOM 1686 C C . GLU A 1 222 ? -5.783 11.988 21.206 1.00 95.69 222 GLU A C 1
ATOM 1688 O O . GLU A 1 222 ? -6.128 12.247 22.361 1.00 95.69 222 GLU A O 1
ATOM 1693 N N . LEU A 1 223 ? -6.120 10.840 20.608 1.00 93.62 223 LEU A N 1
ATOM 1694 C CA . LEU A 1 223 ? -6.896 9.798 21.283 1.00 93.62 223 LEU A CA 1
ATOM 1695 C C . LEU A 1 223 ? -6.159 9.235 22.496 1.00 93.62 223 LEU A C 1
ATOM 1697 O O . LEU A 1 223 ? -6.751 9.157 23.572 1.00 93.62 223 LEU A O 1
ATOM 1701 N N . LEU A 1 224 ? -4.862 8.950 22.362 1.00 93.31 224 LEU A N 1
ATOM 1702 C CA . LEU A 1 224 ? -4.024 8.485 23.465 1.00 93.31 224 LEU A CA 1
ATOM 1703 C C . LEU A 1 224 ? -4.039 9.463 24.649 1.00 93.31 224 LEU A C 1
ATOM 1705 O O . LEU A 1 224 ? -4.186 9.039 25.792 1.00 93.31 224 LEU A O 1
ATOM 1709 N N . SER A 1 225 ? -3.974 10.772 24.382 1.00 92.38 225 SER A N 1
ATOM 1710 C CA . SER A 1 225 ? -4.004 11.816 25.420 1.00 92.38 225 SER A CA 1
ATOM 1711 C C . SER A 1 225 ? -5.331 11.908 26.186 1.00 92.38 225 SER A C 1
ATOM 1713 O O . SER A 1 225 ? -5.378 12.457 27.286 1.00 92.38 225 SER A O 1
ATOM 1715 N N . ARG A 1 226 ? -6.415 11.378 25.605 1.00 90.44 226 ARG A N 1
ATOM 1716 C CA . ARG A 1 226 ? -7.768 11.376 26.180 1.00 90.44 226 ARG A CA 1
ATOM 1717 C C . ARG A 1 226 ? -8.109 10.078 26.901 1.00 90.44 226 ARG A C 1
ATOM 1719 O O . ARG A 1 226 ? -9.153 10.010 27.553 1.00 90.44 226 ARG A O 1
ATOM 1726 N N . LEU A 1 227 ? -7.272 9.050 26.775 1.00 85.56 227 LEU A N 1
ATOM 1727 C CA . LEU A 1 227 ? -7.526 7.772 27.417 1.00 85.56 227 LEU A CA 1
ATOM 1728 C C . LEU A 1 227 ? -7.471 7.906 28.938 1.00 85.56 227 LEU A C 1
ATOM 1730 O O . LEU A 1 227 ? -6.577 8.518 29.517 1.00 85.56 227 LEU A O 1
ATOM 1734 N N . SER A 1 228 ? -8.435 7.272 29.590 1.00 84.44 228 SER A N 1
ATOM 1735 C CA . SER A 1 228 ? -8.501 7.162 31.041 1.00 84.44 228 SER A CA 1
ATOM 1736 C C . SER A 1 228 ? -8.986 5.770 31.423 1.00 84.44 228 SER A C 1
ATOM 1738 O O . SER A 1 228 ? -9.695 5.110 30.660 1.00 84.44 228 SER A O 1
ATOM 1740 N N . ALA A 1 229 ? -8.573 5.300 32.597 1.00 83.00 229 ALA A N 1
ATOM 1741 C CA . ALA A 1 229 ? -9.079 4.048 33.135 1.00 83.00 229 ALA A CA 1
ATOM 1742 C C . ALA A 1 229 ? -10.571 4.211 33.470 1.00 83.00 229 ALA A C 1
ATOM 1744 O O . ALA A 1 229 ? -10.935 5.122 34.212 1.00 83.00 229 ALA A O 1
ATOM 1745 N N . GLY A 1 230 ? -11.418 3.341 32.911 1.00 80.06 230 GLY A N 1
ATOM 1746 C CA . GLY A 1 230 ? -12.877 3.437 33.062 1.00 80.06 230 GLY A CA 1
ATOM 1747 C C . GLY A 1 230 ? -13.568 2.159 33.540 1.00 80.06 230 GLY A C 1
ATOM 1748 O O . GLY A 1 230 ? -14.545 2.243 34.276 1.00 80.06 230 GLY A O 1
ATOM 1749 N N . ALA A 1 231 ? -13.063 0.981 33.168 1.00 86.38 231 ALA A N 1
ATOM 1750 C CA . ALA A 1 231 ? -13.648 -0.308 33.534 1.00 86.38 231 ALA A CA 1
ATOM 1751 C C . ALA A 1 231 ? -12.573 -1.286 34.024 1.00 86.38 231 ALA A C 1
ATOM 1753 O O . ALA A 1 231 ? -11.451 -1.284 33.521 1.00 86.38 231 ALA A O 1
ATOM 1754 N N . ASP A 1 232 ? -12.933 -2.132 34.990 1.00 87.50 232 ASP A N 1
ATOM 1755 C CA . ASP A 1 232 ? -12.064 -3.140 35.615 1.00 87.50 232 ASP A CA 1
ATOM 1756 C C . ASP A 1 232 ? -12.468 -4.586 35.264 1.00 87.50 232 ASP A C 1
ATOM 1758 O O . ASP A 1 232 ? -11.856 -5.547 35.734 1.00 87.50 232 ASP A O 1
ATOM 1762 N N . ARG A 1 233 ? -13.505 -4.756 34.432 1.00 87.88 233 ARG A N 1
ATOM 1763 C CA . ARG A 1 233 ? -14.047 -6.054 34.013 1.00 87.88 233 ARG A CA 1
ATOM 1764 C C . ARG A 1 233 ? -14.288 -6.105 32.509 1.00 87.88 233 ARG A C 1
ATOM 1766 O O . ARG A 1 233 ? -14.665 -5.116 31.887 1.00 87.88 233 ARG A O 1
ATOM 1773 N N . ALA A 1 234 ? -14.122 -7.305 31.968 1.00 93.12 234 ALA A N 1
ATOM 1774 C CA . ALA A 1 234 ? -14.423 -7.674 30.592 1.00 93.12 234 ALA A CA 1
ATOM 1775 C C . ALA A 1 234 ? -15.395 -8.857 30.592 1.00 93.12 234 ALA A C 1
ATOM 1777 O O . ALA A 1 234 ? -15.336 -9.705 31.491 1.00 93.12 234 ALA A O 1
ATOM 1778 N N . SER A 1 235 ? -16.264 -8.950 29.586 1.00 95.38 235 SER A N 1
ATOM 1779 C CA . SER A 1 235 ? -17.010 -10.190 29.358 1.00 95.38 235 SER A CA 1
ATOM 1780 C C . SER A 1 235 ? -16.070 -11.291 28.840 1.00 95.38 235 SER A C 1
ATOM 1782 O O . SER A 1 235 ? -14.960 -11.007 28.372 1.00 95.38 235 SER A O 1
ATOM 1784 N N . PRO A 1 236 ? -16.496 -12.565 28.860 1.00 95.75 236 PRO A N 1
ATOM 1785 C CA . PRO A 1 236 ? -15.910 -13.571 27.984 1.00 95.75 236 PRO A CA 1
ATOM 1786 C C . PRO A 1 236 ? -16.017 -13.142 26.513 1.00 95.75 236 PRO A C 1
ATOM 1788 O O . PRO A 1 236 ? -16.935 -12.405 26.147 1.00 95.75 236 PRO A O 1
ATOM 1791 N N . LEU A 1 237 ? -15.099 -13.632 25.680 1.00 96.25 237 LEU A N 1
ATOM 1792 C CA . LEU A 1 237 ? -15.232 -13.563 24.226 1.00 96.25 237 LEU A CA 1
ATOM 1793 C C . LEU A 1 237 ? -16.282 -14.594 23.790 1.00 96.25 237 LEU A C 1
ATOM 1795 O O . LEU A 1 237 ? -16.088 -15.793 24.008 1.00 96.25 237 LEU A O 1
ATOM 1799 N N . VAL A 1 238 ? -17.382 -14.132 23.202 1.00 96.19 238 VAL A N 1
ATOM 1800 C CA . VAL A 1 238 ? -18.533 -14.959 22.812 1.00 96.19 238 VAL A CA 1
ATOM 1801 C C . VAL A 1 238 ? -18.763 -14.924 21.303 1.00 96.19 238 VAL A C 1
ATOM 1803 O O . VAL A 1 238 ? -18.185 -14.107 20.593 1.00 96.19 238 VAL A O 1
ATOM 1806 N N . SER A 1 239 ? -19.587 -15.844 20.813 1.00 94.75 239 SER A N 1
ATOM 1807 C CA . SER A 1 239 ? -20.083 -15.885 19.437 1.00 94.75 239 SER A CA 1
ATOM 1808 C C . SER A 1 239 ? -21.550 -16.298 19.464 1.00 94.75 239 SER A C 1
ATOM 1810 O O . SER A 1 239 ? -21.870 -17.245 20.188 1.00 94.75 239 SER A O 1
ATOM 1812 N N . GLY A 1 240 ? -22.404 -15.667 18.658 1.00 89.38 240 GLY A N 1
ATOM 1813 C CA . GLY A 1 240 ? -23.851 -15.925 18.661 1.00 89.38 240 GLY A CA 1
ATOM 1814 C C . GLY A 1 240 ? -24.240 -17.375 18.353 1.00 89.38 240 GLY A C 1
ATOM 1815 O O . GLY A 1 240 ? -25.180 -17.922 18.930 1.00 89.38 240 GLY A O 1
ATOM 1816 N N . ARG A 1 241 ? -23.459 -18.053 17.504 1.00 91.81 241 ARG A N 1
ATOM 1817 C CA . ARG A 1 241 ? -23.702 -19.447 17.107 1.00 91.81 241 ARG A CA 1
ATOM 1818 C C . ARG A 1 241 ? -22.430 -20.192 16.712 1.00 91.81 241 ARG A C 1
ATOM 1820 O O . ARG A 1 241 ? -21.384 -19.603 16.434 1.00 91.81 241 ARG A O 1
ATOM 1827 N N . ALA A 1 242 ? -22.538 -21.518 16.625 1.00 90.19 242 ALA A N 1
ATOM 1828 C CA . ALA A 1 242 ? -21.485 -22.349 16.051 1.00 90.19 242 ALA A CA 1
ATOM 1829 C C . ALA A 1 242 ? -21.237 -21.963 14.580 1.00 90.19 242 ALA A C 1
ATOM 1831 O O . ALA A 1 242 ? -22.173 -21.883 13.783 1.00 90.19 242 ALA A O 1
ATOM 1832 N N . GLY A 1 243 ? -19.970 -21.726 14.231 1.00 89.62 243 GLY A N 1
ATOM 1833 C CA . GLY A 1 243 ? -19.573 -21.282 12.891 1.00 89.62 243 GLY A CA 1
ATOM 1834 C C . GLY A 1 243 ? -19.800 -19.792 12.610 1.00 89.62 243 GLY A C 1
ATOM 1835 O O . GLY A 1 243 ? -19.720 -19.404 11.449 1.00 89.62 243 GLY A O 1
ATOM 1836 N N . SER A 1 244 ? -20.091 -18.981 13.634 1.00 94.31 244 SER A N 1
ATOM 1837 C CA . SER A 1 244 ? -20.071 -17.518 13.517 1.00 94.31 244 SER A CA 1
ATOM 1838 C C . SER A 1 244 ? -18.679 -17.029 13.113 1.00 94.31 244 SER A C 1
ATOM 1840 O O . SER A 1 244 ? -17.671 -17.473 13.675 1.00 94.31 244 SER A O 1
ATOM 1842 N N . LEU A 1 245 ? -18.639 -16.093 12.171 1.00 95.19 245 LEU A N 1
ATOM 1843 C CA . LEU A 1 245 ? -17.430 -15.389 11.755 1.00 95.19 245 LEU A CA 1
ATOM 1844 C C . LEU A 1 245 ? -17.108 -14.211 12.680 1.00 95.19 245 LEU A C 1
ATOM 1846 O O . LEU A 1 245 ? -15.990 -13.711 12.660 1.00 95.19 245 LEU A O 1
ATOM 1850 N N . VAL A 1 246 ? -18.052 -13.777 13.515 1.00 97.00 246 VAL A 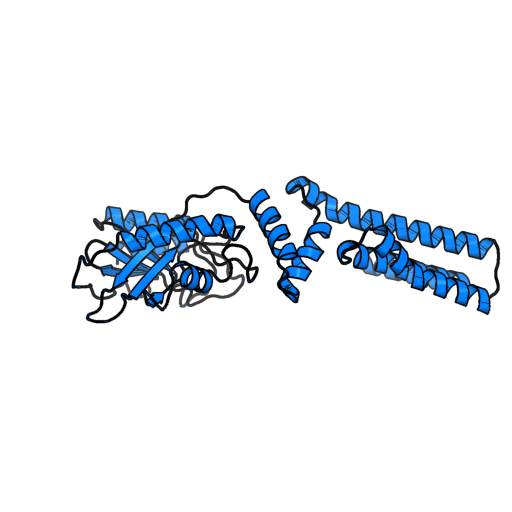N 1
ATOM 1851 C CA . VAL A 1 246 ? -17.854 -12.674 14.461 1.00 97.00 246 VAL A CA 1
ATOM 1852 C C . VAL A 1 246 ? -17.780 -13.211 15.882 1.00 97.00 246 VAL A C 1
ATOM 1854 O O . VAL A 1 246 ? -18.547 -14.091 16.289 1.00 97.00 246 VAL A O 1
ATOM 1857 N N . ARG A 1 247 ? -16.831 -12.670 16.646 1.00 97.19 247 ARG A N 1
ATOM 1858 C CA . ARG A 1 247 ? -16.756 -12.832 18.094 1.00 97.19 247 ARG A CA 1
ATOM 1859 C C . ARG A 1 247 ? -16.838 -11.477 18.772 1.00 97.19 247 ARG A C 1
ATOM 1861 O O . ARG A 1 247 ? -16.129 -10.558 18.375 1.00 97.19 247 ARG A O 1
ATOM 1868 N N . ALA A 1 248 ? -17.648 -11.379 19.817 1.00 97.69 248 ALA A N 1
ATOM 1869 C CA . ALA A 1 248 ? -17.850 -10.150 20.567 1.00 97.69 248 ALA A CA 1
ATOM 1870 C C . ALA A 1 248 ? -17.258 -10.260 21.976 1.00 97.69 248 ALA A C 1
ATOM 1872 O O . ALA A 1 248 ? -17.359 -11.299 22.635 1.00 97.69 248 ALA A O 1
ATOM 1873 N N . GLN A 1 249 ? -16.636 -9.184 22.450 1.00 97.31 249 GLN A N 1
ATOM 1874 C CA . GLN A 1 249 ? -16.217 -9.046 23.841 1.00 97.31 249 GLN A CA 1
ATOM 1875 C C . GLN A 1 249 ? -16.519 -7.639 24.345 1.00 97.31 249 GLN A C 1
ATOM 1877 O O . GLN A 1 249 ? -15.986 -6.658 23.833 1.00 97.31 249 GLN A O 1
ATOM 1882 N N . CYS A 1 250 ? -17.338 -7.537 25.386 1.00 95.88 250 CYS A N 1
ATOM 1883 C CA . CYS A 1 250 ? -17.648 -6.269 26.028 1.00 95.88 250 CYS A CA 1
ATOM 1884 C C . CYS A 1 250 ? -16.476 -5.827 26.909 1.00 95.88 250 CYS A C 1
ATOM 1886 O O . CYS A 1 250 ? -15.995 -6.594 27.753 1.00 95.88 250 CYS A O 1
ATOM 1888 N N . LEU A 1 251 ? -16.060 -4.572 26.745 1.00 93.12 251 LEU A N 1
ATOM 1889 C CA . LEU A 1 251 ? -15.003 -3.917 27.511 1.00 93.12 251 LEU A CA 1
ATOM 1890 C C . LEU A 1 251 ? -15.518 -2.562 28.009 1.00 93.12 251 LEU A C 1
ATOM 1892 O O . LEU A 1 251 ? -15.531 -1.571 27.278 1.00 93.12 251 LEU A O 1
ATOM 1896 N N . GLY A 1 252 ? -15.960 -2.523 29.268 1.00 90.75 252 GLY A N 1
ATOM 1897 C CA . GLY A 1 252 ? -16.623 -1.345 29.826 1.00 90.75 252 GLY A CA 1
ATOM 1898 C C . GLY A 1 252 ? -17.920 -1.013 29.086 1.00 90.75 252 GLY A C 1
ATOM 1899 O O . GLY A 1 252 ? -18.808 -1.854 28.990 1.00 90.75 252 GLY A O 1
ATOM 1900 N N . GLU A 1 253 ? -18.022 0.216 28.577 1.00 91.56 253 GLU A N 1
ATOM 1901 C CA . GLU 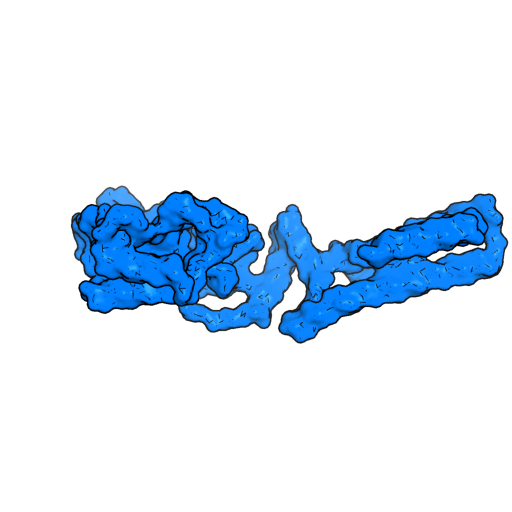A 1 253 ? -19.174 0.696 27.796 1.00 91.56 253 GLU A CA 1
ATOM 1902 C C . GLU A 1 253 ? -19.076 0.355 26.298 1.00 91.56 253 GLU A C 1
ATOM 1904 O O . GLU A 1 253 ? -20.016 0.623 25.552 1.00 91.56 253 GLU A O 1
ATOM 1909 N N . GLY A 1 254 ? -17.945 -0.190 25.838 1.00 94.50 254 GLY A N 1
ATOM 1910 C CA . GLY A 1 254 ? -17.713 -0.543 24.437 1.00 94.50 254 GLY A CA 1
ATOM 1911 C C . GLY A 1 254 ? -17.687 -2.050 24.192 1.00 94.50 254 GLY A C 1
ATOM 1912 O O . GLY A 1 254 ? -17.708 -2.861 25.123 1.00 94.50 254 GLY A O 1
ATOM 1913 N N . VAL A 1 255 ? -17.591 -2.424 22.919 1.00 96.75 255 VAL A N 1
ATOM 1914 C CA . VAL A 1 255 ? -17.459 -3.819 22.481 1.00 96.75 255 VAL A CA 1
ATOM 1915 C C . VAL A 1 255 ? -16.338 -3.965 21.455 1.00 96.75 255 VAL A C 1
ATOM 1917 O O . VAL A 1 255 ? -16.139 -3.110 20.599 1.00 96.75 255 VAL A O 1
ATOM 1920 N N . VAL A 1 256 ? -15.578 -5.051 21.540 1.00 97.50 256 VAL A N 1
ATOM 1921 C CA . VAL A 1 256 ? -14.653 -5.470 20.483 1.00 97.50 256 VAL A CA 1
ATOM 1922 C C . VAL A 1 256 ? -15.360 -6.515 19.638 1.00 97.50 256 VAL A C 1
ATOM 1924 O O . VAL A 1 256 ? -15.809 -7.528 20.176 1.00 97.50 256 VAL A O 1
ATOM 1927 N N . LEU A 1 257 ? -15.433 -6.279 18.332 1.00 97.81 257 LEU A N 1
ATOM 1928 C CA . LEU A 1 257 ? -15.926 -7.234 17.347 1.00 97.81 257 LEU A CA 1
ATOM 1929 C C . LEU A 1 257 ? -14.725 -7.780 16.578 1.00 97.81 257 LEU A C 1
ATOM 1931 O O . LEU A 1 257 ? -14.141 -7.083 15.756 1.00 97.81 257 LEU A O 1
ATOM 1935 N N . LEU A 1 258 ? -14.333 -9.018 16.864 1.00 97.31 258 LEU A N 1
ATOM 1936 C CA . LEU A 1 258 ? -13.258 -9.711 16.165 1.00 97.31 258 LEU A CA 1
ATOM 1937 C C . LEU A 1 258 ? -13.848 -10.586 15.061 1.00 97.31 258 LEU A C 1
ATOM 1939 O O . LEU A 1 258 ? -14.528 -11.576 15.345 1.00 97.31 258 LEU A O 1
ATOM 1943 N N . ILE A 1 259 ? -13.550 -10.242 13.814 1.00 96.25 259 ILE A N 1
ATOM 1944 C CA . ILE A 1 259 ? -13.971 -10.991 12.637 1.00 96.25 259 ILE A CA 1
ATOM 1945 C C . ILE A 1 259 ? -12.900 -12.028 12.311 1.00 96.25 259 ILE A C 1
ATOM 1947 O O . ILE A 1 259 ? -11.733 -11.696 12.131 1.00 96.25 259 ILE A O 1
ATOM 1951 N N . THR A 1 260 ? -13.286 -13.295 12.225 1.00 93.94 260 THR A N 1
ATOM 1952 C CA . THR A 1 260 ? -12.450 -14.356 11.673 1.00 93.94 260 THR A CA 1
ATOM 1953 C C . THR A 1 260 ? -12.925 -14.702 10.274 1.00 93.94 260 THR A C 1
ATOM 1955 O O . THR A 1 260 ? -14.117 -14.854 10.025 1.00 93.94 260 THR A O 1
ATOM 1958 N N . GLN A 1 261 ? -11.976 -14.849 9.356 1.00 88.25 261 GLN A N 1
ATOM 1959 C CA . GLN A 1 261 ? -12.276 -15.291 7.996 1.00 88.25 261 GLN A CA 1
ATOM 1960 C C . GLN A 1 261 ? -12.227 -16.825 7.887 1.00 88.25 261 GLN A C 1
ATOM 1962 O O . GLN A 1 261 ? -12.885 -17.415 7.034 1.00 88.25 261 GLN A O 1
ATOM 1967 N N . ALA A 1 262 ? -11.516 -17.485 8.809 1.00 89.50 262 ALA A N 1
ATOM 1968 C CA . ALA A 1 262 ? -11.386 -18.934 8.847 1.00 89.50 262 ALA A CA 1
ATOM 1969 C C . ALA A 1 262 ? -12.747 -19.659 8.978 1.00 89.50 262 ALA A C 1
ATOM 1971 O O . ALA A 1 262 ? -13.643 -19.186 9.677 1.00 89.50 262 ALA A O 1
ATOM 1972 N N . PRO A 1 263 ? -12.892 -20.858 8.383 1.00 87.62 263 PRO A N 1
ATOM 1973 C CA . PRO A 1 263 ? -11.854 -21.613 7.674 1.00 87.62 263 PRO A CA 1
ATOM 1974 C C . PRO A 1 263 ? -11.739 -21.274 6.181 1.00 87.62 263 PRO A C 1
ATOM 1976 O O . PRO A 1 263 ? -10.885 -21.844 5.506 1.00 87.62 263 PRO A O 1
ATOM 1979 N N . GLU A 1 264 ? -12.621 -20.427 5.646 1.00 85.69 264 GLU A N 1
ATOM 1980 C CA . GLU A 1 264 ? -12.627 -20.131 4.215 1.00 85.69 264 GLU A CA 1
ATOM 1981 C C . GLU A 1 264 ? -11.676 -18.979 3.895 1.00 85.69 264 GLU A C 1
ATOM 1983 O O . GLU A 1 264 ? -11.646 -17.981 4.615 1.00 85.69 264 GLU A O 1
ATOM 1988 N N . PRO A 1 265 ? -10.891 -19.098 2.819 1.00 83.31 265 PRO A N 1
ATOM 1989 C CA . PRO A 1 265 ? -9.987 -18.038 2.444 1.00 83.31 265 PRO A CA 1
ATOM 1990 C C . PRO A 1 265 ? -10.732 -16.813 1.933 1.00 83.31 265 PRO A C 1
ATOM 1992 O O . PRO A 1 265 ? -11.784 -16.933 1.302 1.00 83.31 265 PRO A O 1
ATOM 1995 N N . THR A 1 266 ? -10.152 -15.651 2.199 1.00 83.88 266 THR A N 1
ATOM 1996 C CA . THR A 1 266 ? -10.699 -14.316 1.939 1.00 83.88 266 THR A CA 1
ATOM 1997 C C . THR A 1 266 ? -9.515 -13.342 1.855 1.00 83.88 266 THR A C 1
ATOM 1999 O O . THR A 1 266 ? -8.428 -13.667 2.342 1.00 83.88 266 THR A O 1
ATOM 2002 N N . ASP A 1 267 ? -9.700 -12.209 1.180 1.00 87.06 267 ASP A N 1
ATOM 2003 C CA . ASP A 1 267 ? -8.733 -11.103 1.143 1.00 87.06 267 ASP A CA 1
ATOM 2004 C C . ASP A 1 267 ? -9.131 -10.060 2.216 1.00 87.06 267 ASP A C 1
ATOM 2006 O O . ASP A 1 267 ? -9.367 -10.429 3.376 1.00 87.06 267 ASP A O 1
ATOM 2010 N N . ASP A 1 268 ? -9.290 -8.794 1.842 1.00 92.00 268 ASP A N 1
ATOM 2011 C CA . ASP A 1 268 ? -9.723 -7.720 2.732 1.00 92.00 268 ASP A CA 1
ATOM 2012 C C . ASP A 1 268 ? -11.234 -7.689 3.007 1.00 92.00 268 ASP A C 1
ATOM 2014 O O . ASP A 1 268 ? -12.058 -8.270 2.296 1.00 92.00 268 ASP A O 1
ATOM 2018 N N . ILE A 1 269 ? -11.622 -6.970 4.062 1.00 93.62 269 ILE A N 1
ATOM 2019 C CA . ILE A 1 269 ? -13.021 -6.662 4.381 1.00 93.62 269 ILE A CA 1
ATOM 2020 C C . ILE A 1 269 ? -13.249 -5.181 4.101 1.00 93.62 269 ILE A C 1
ATOM 2022 O O . ILE A 1 269 ? -12.558 -4.336 4.662 1.00 93.62 269 ILE A O 1
ATOM 2026 N N . ASP A 1 270 ? -14.251 -4.877 3.280 1.00 93.81 270 ASP A N 1
ATOM 2027 C CA . ASP A 1 270 ? -14.606 -3.513 2.887 1.00 93.81 270 ASP A CA 1
ATOM 2028 C C . ASP A 1 270 ? -14.860 -2.603 4.108 1.00 93.81 270 ASP A C 1
ATOM 2030 O O . ASP A 1 270 ? -15.599 -2.970 5.032 1.00 93.81 270 ASP A O 1
ATOM 2034 N N . TYR A 1 271 ? -14.278 -1.399 4.105 1.00 93.88 271 TYR A N 1
ATOM 2035 C CA . TYR A 1 271 ? -14.403 -0.416 5.188 1.00 93.88 271 TYR A CA 1
ATOM 2036 C C . TYR A 1 271 ? -15.870 -0.091 5.511 1.00 93.88 271 TYR A C 1
ATOM 2038 O O . TYR A 1 271 ? -16.252 0.027 6.680 1.00 93.88 271 TYR A O 1
ATOM 2046 N N . ALA A 1 272 ? -16.739 -0.050 4.496 1.00 93.94 272 ALA A N 1
ATOM 2047 C CA . ALA A 1 272 ? -18.165 0.195 4.699 1.00 93.94 272 ALA A CA 1
ATOM 2048 C C . ALA A 1 272 ? -18.832 -0.860 5.607 1.00 93.94 272 ALA A C 1
ATOM 2050 O O . ALA A 1 272 ? -19.762 -0.542 6.354 1.00 93.94 272 ALA A O 1
ATOM 2051 N N . LEU A 1 273 ? -18.360 -2.115 5.591 1.00 94.69 273 LEU A N 1
ATOM 2052 C CA . LEU A 1 273 ? -18.849 -3.151 6.506 1.00 94.69 273 LEU A CA 1
ATOM 2053 C C . LEU A 1 273 ? -18.381 -2.913 7.945 1.00 94.69 273 LEU A C 1
ATOM 2055 O O . LEU A 1 273 ? -19.161 -3.171 8.862 1.00 94.69 273 LEU A O 1
ATOM 2059 N N . ALA A 1 274 ? -17.167 -2.392 8.156 1.00 93.75 274 ALA A N 1
ATOM 2060 C CA . ALA A 1 274 ? -16.697 -2.000 9.488 1.00 93.75 274 ALA A CA 1
ATOM 2061 C C . ALA A 1 274 ? -17.621 -0.956 10.118 1.00 93.75 274 ALA A C 1
ATOM 2063 O O . ALA A 1 274 ? -18.076 -1.144 11.246 1.00 93.75 274 ALA A O 1
ATOM 2064 N N . GLU A 1 275 ? -17.948 0.108 9.381 1.00 95.06 275 GLU A N 1
ATOM 2065 C CA . GLU A 1 275 ? -18.840 1.156 9.888 1.00 95.06 275 GLU A CA 1
ATOM 2066 C C . GLU A 1 275 ? -20.237 0.622 10.187 1.00 95.06 275 GLU A C 1
ATOM 2068 O O . GLU A 1 275 ? -20.821 0.952 11.217 1.00 95.06 275 GLU A O 1
ATOM 2073 N N . MET A 1 276 ? -20.764 -0.268 9.346 1.00 95.56 276 MET A N 1
ATOM 2074 C CA . MET A 1 276 ? -22.059 -0.893 9.606 1.00 95.56 276 MET A CA 1
ATOM 2075 C C . MET A 1 276 ? -22.037 -1.770 10.861 1.00 95.56 276 MET A C 1
ATOM 2077 O O . MET A 1 276 ? -22.957 -1.688 11.669 1.00 95.56 276 MET A O 1
ATOM 2081 N N . LEU A 1 277 ? -20.991 -2.575 11.063 1.00 96.06 277 LEU A N 1
ATOM 2082 C CA . LEU A 1 277 ? -20.825 -3.380 12.277 1.00 96.06 277 LEU A CA 1
ATOM 2083 C C . LEU A 1 277 ? -20.707 -2.498 13.528 1.00 96.06 277 LEU A C 1
ATOM 2085 O O . LEU A 1 277 ? -21.310 -2.801 14.559 1.00 96.06 277 LEU A O 1
ATOM 2089 N N . ARG A 1 278 ? -19.981 -1.380 13.423 1.00 96.31 278 ARG A N 1
ATOM 2090 C CA . ARG A 1 278 ? -19.857 -0.385 14.491 1.00 96.31 278 ARG A CA 1
ATOM 2091 C C . ARG A 1 278 ? -21.208 0.244 14.833 1.00 96.31 278 ARG A C 1
ATOM 2093 O O . ARG A 1 278 ? -21.588 0.295 16.000 1.00 96.31 278 ARG A O 1
ATOM 2100 N N . GLU A 1 279 ? -21.971 0.655 13.824 1.00 95.88 279 GLU A N 1
ATOM 2101 C CA . GLU A 1 279 ? -23.319 1.208 13.991 1.00 95.88 279 GLU A CA 1
ATOM 2102 C C . GLU A 1 279 ? -24.309 0.191 14.581 1.00 95.88 279 GLU A C 1
ATOM 2104 O O . GLU A 1 279 ? -25.145 0.556 15.407 1.00 95.88 279 GLU A O 1
ATOM 2109 N N . GLU A 1 280 ? -24.220 -1.091 14.217 1.00 96.00 280 GLU A N 1
ATOM 2110 C CA . GLU A 1 280 ? -25.045 -2.146 14.823 1.00 96.00 280 GLU A CA 1
ATOM 2111 C C . GLU A 1 280 ? -24.749 -2.312 16.322 1.00 96.00 280 GLU A C 1
ATOM 2113 O O . GLU A 1 280 ? -25.682 -2.413 17.121 1.00 96.00 280 GLU A O 1
ATOM 2118 N N . ALA A 1 281 ? -23.481 -2.236 16.735 1.00 96.50 281 ALA A N 1
ATOM 2119 C CA . ALA A 1 281 ? -23.123 -2.239 18.152 1.00 96.50 281 ALA A CA 1
ATOM 2120 C C . ALA A 1 281 ? -23.660 -1.003 18.897 1.00 96.50 281 ALA A C 1
ATOM 2122 O O . ALA A 1 281 ? -24.213 -1.127 19.993 1.00 96.50 281 ALA A O 1
ATOM 2123 N N . VAL A 1 282 ? -23.569 0.187 18.294 1.00 97.00 282 VAL A N 1
ATOM 2124 C CA . VAL A 1 282 ? -24.138 1.413 18.880 1.00 97.00 282 VAL A CA 1
ATOM 2125 C C . VAL A 1 282 ? -25.658 1.294 19.033 1.00 97.00 282 VAL A C 1
ATOM 2127 O O . VAL A 1 282 ? -26.208 1.622 20.086 1.00 97.00 282 VAL A O 1
ATOM 2130 N N . ARG A 1 283 ? -26.358 0.747 18.030 1.00 96.25 283 ARG A N 1
ATOM 2131 C CA . ARG A 1 283 ? -27.808 0.473 18.100 1.00 96.25 283 ARG A CA 1
ATOM 2132 C C . ARG A 1 283 ? -28.174 -0.545 19.176 1.00 96.25 283 ARG A C 1
ATOM 2134 O O . ARG A 1 283 ? -29.256 -0.440 19.751 1.00 96.25 283 ARG A O 1
ATOM 2141 N N . ALA A 1 284 ? -27.292 -1.500 19.459 1.00 95.19 284 ALA A N 1
ATOM 2142 C CA . ALA A 1 284 ? -27.457 -2.467 20.542 1.00 95.19 284 ALA A CA 1
ATOM 2143 C C . ALA A 1 284 ? -27.231 -1.860 21.944 1.00 95.19 284 ALA A C 1
ATOM 2145 O O . ALA A 1 284 ? -27.507 -2.517 22.947 1.00 95.19 284 ALA A O 1
ATOM 2146 N N . GLY A 1 285 ? -26.786 -0.600 22.030 1.00 96.38 285 GLY A N 1
ATOM 2147 C CA . GLY A 1 285 ? -26.634 0.148 23.280 1.00 96.38 285 GLY A CA 1
ATOM 2148 C C . GLY A 1 285 ? -25.197 0.269 23.787 1.00 96.38 285 GLY A C 1
ATOM 2149 O O . GLY A 1 285 ? -24.996 0.803 24.878 1.00 96.38 285 GLY A O 1
ATOM 2150 N N . PHE A 1 286 ? -24.202 -0.193 23.025 1.00 96.00 286 PHE A N 1
ATOM 2151 C CA . PHE A 1 286 ? -22.798 0.092 23.322 1.00 96.00 286 PHE A CA 1
ATOM 2152 C C . PHE A 1 286 ? -22.463 1.545 22.977 1.00 96.00 286 PHE A C 1
ATOM 2154 O O . PHE A 1 286 ? -23.053 2.147 22.082 1.00 96.00 286 PHE A O 1
ATOM 2161 N N . ARG A 1 287 ? -21.489 2.124 23.679 1.00 94.44 287 ARG A N 1
ATOM 2162 C CA . ARG A 1 287 ? -21.004 3.476 23.390 1.00 94.44 287 ARG A CA 1
ATOM 2163 C C . ARG A 1 287 ? -20.322 3.554 22.027 1.00 94.44 287 ARG A C 1
ATOM 2165 O O . ARG A 1 287 ? -20.489 4.546 21.327 1.00 94.44 287 ARG A O 1
ATOM 2172 N N . ASP A 1 288 ? -19.525 2.540 21.706 1.00 94.62 288 ASP A N 1
ATOM 2173 C CA . ASP A 1 288 ? -18.850 2.382 20.421 1.00 94.62 288 ASP A CA 1
ATOM 2174 C C . ASP A 1 288 ? -18.334 0.943 20.267 1.00 94.62 288 ASP A C 1
ATOM 2176 O O . ASP A 1 288 ? -18.360 0.161 21.231 1.00 94.62 288 ASP A O 1
ATOM 2180 N N . ALA A 1 289 ? -17.821 0.610 19.081 1.00 96.38 289 ALA A N 1
ATOM 2181 C CA . ALA A 1 289 ? -17.184 -0.675 18.823 1.00 96.38 289 ALA A CA 1
ATOM 2182 C C . ALA A 1 289 ? -15.811 -0.562 18.158 1.00 96.38 289 ALA A C 1
ATOM 2184 O O . ALA A 1 289 ? -15.597 0.228 17.243 1.00 96.38 289 ALA A O 1
ATOM 2185 N N . LEU A 1 290 ? -14.895 -1.427 18.592 1.00 96.62 290 LEU A N 1
ATOM 2186 C CA . LEU A 1 290 ? -13.623 -1.665 17.921 1.00 96.62 290 LEU A CA 1
ATOM 2187 C C . LEU A 1 290 ? -13.775 -2.892 17.017 1.00 96.62 290 LEU A C 1
ATOM 2189 O O . LEU A 1 290 ? -13.831 -4.020 17.513 1.00 96.62 290 LEU A O 1
ATOM 2193 N N . VAL A 1 291 ? -13.870 -2.674 15.707 1.00 97.25 291 VAL A N 1
ATOM 2194 C CA . VA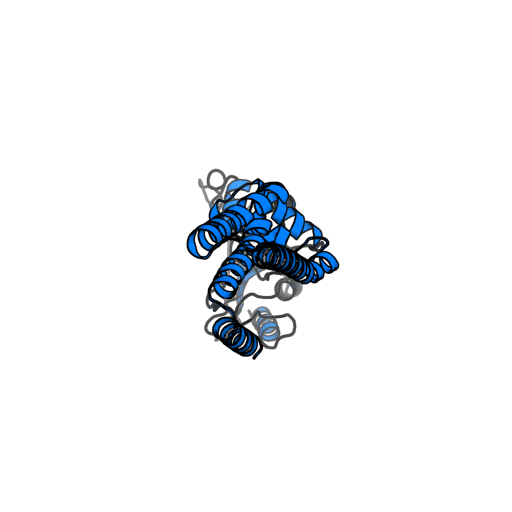L A 1 291 ? -14.012 -3.752 14.720 1.00 97.25 291 VAL A CA 1
ATOM 2195 C C . VAL A 1 291 ? -12.631 -4.166 14.226 1.00 97.25 291 VAL A C 1
ATOM 2197 O O . VAL A 1 291 ? -11.898 -3.358 13.665 1.00 97.25 291 VAL A O 1
ATOM 2200 N N . LEU A 1 292 ? -12.273 -5.426 14.454 1.00 96.81 292 LEU A N 1
ATOM 2201 C CA . LEU A 1 292 ? -10.967 -5.989 14.135 1.00 96.81 292 LEU A CA 1
ATOM 2202 C C . LEU A 1 292 ? -11.114 -7.093 13.096 1.00 96.81 292 LEU A C 1
ATOM 2204 O O . LEU A 1 292 ? -11.968 -7.970 13.234 1.00 96.81 292 LEU A O 1
ATOM 2208 N N . ASP A 1 293 ? -10.231 -7.093 12.107 1.00 94.69 293 ASP A N 1
ATOM 2209 C CA . ASP A 1 293 ? -10.079 -8.200 11.173 1.00 94.69 293 ASP A CA 1
ATOM 2210 C C . ASP A 1 293 ? -8.932 -9.096 11.655 1.00 94.69 293 ASP A C 1
ATOM 2212 O O . ASP A 1 293 ? -7.785 -8.668 11.776 1.00 94.69 293 ASP A O 1
ATOM 2216 N N . ALA A 1 294 ? -9.234 -10.357 11.968 1.00 93.62 294 ALA A N 1
ATOM 2217 C CA . ALA A 1 294 ? -8.210 -11.313 12.371 1.00 93.62 294 ALA A CA 1
ATOM 2218 C C . ALA A 1 294 ? -7.265 -11.661 11.216 1.00 93.62 294 ALA A C 1
ATOM 2220 O O . ALA A 1 294 ? -6.165 -12.150 11.481 1.00 93.62 294 ALA A O 1
ATOM 2221 N N . HIS A 1 295 ? -7.719 -11.485 9.966 1.00 89.44 295 HIS A N 1
ATOM 2222 C CA . HIS A 1 295 ? -6.954 -11.735 8.747 1.00 89.44 295 HIS A CA 1
ATOM 2223 C C . HIS A 1 295 ? -6.264 -13.117 8.743 1.00 89.44 295 HIS A C 1
ATOM 2225 O O . HIS A 1 295 ? -5.147 -13.320 8.269 1.00 89.44 295 HIS A O 1
ATOM 2231 N N . ASN A 1 296 ? -6.928 -14.102 9.362 1.00 90.50 296 ASN A N 1
ATOM 2232 C CA . ASN A 1 296 ? -6.324 -15.363 9.795 1.00 90.50 296 ASN A CA 1
ATOM 2233 C C . ASN A 1 296 ? -6.511 -16.523 8.805 1.00 90.50 296 ASN A C 1
ATOM 2235 O O . ASN A 1 296 ? -6.189 -17.665 9.133 1.00 90.50 296 ASN A O 1
ATOM 2239 N N . SER A 1 297 ? -7.060 -16.242 7.624 1.00 88.00 297 SER A N 1
ATOM 2240 C CA . SER A 1 297 ? -7.253 -17.213 6.543 1.00 88.00 297 SER A CA 1
ATOM 2241 C C . SER A 1 297 ? -6.926 -16.608 5.174 1.00 88.00 297 SER A C 1
ATOM 2243 O O . SER A 1 297 ? -7.484 -17.028 4.166 1.00 88.00 297 SER A O 1
ATOM 2245 N N . PHE A 1 298 ? -6.026 -15.625 5.142 1.00 83.50 298 PHE A N 1
ATOM 2246 C CA . PHE A 1 298 ? -5.673 -14.898 3.928 1.00 83.50 298 PHE A CA 1
ATOM 2247 C C . PHE A 1 298 ? -5.130 -15.815 2.823 1.00 83.50 298 PHE A C 1
ATOM 2249 O O . PHE A 1 298 ? -4.211 -16.613 3.046 1.00 83.50 298 PHE A O 1
ATOM 2256 N N . VAL A 1 299 ? -5.675 -15.659 1.615 1.00 82.06 299 VAL A N 1
ATOM 2257 C CA . VAL A 1 299 ? -5.119 -16.222 0.380 1.00 82.06 299 VAL A CA 1
ATOM 2258 C C . VAL A 1 299 ? -5.155 -15.147 -0.694 1.00 82.06 299 VAL A C 1
ATOM 2260 O O . VAL A 1 299 ? -6.217 -14.630 -1.030 1.00 82.06 299 VAL A O 1
ATOM 2263 N N . GLU A 1 300 ? -3.986 -14.862 -1.267 1.00 75.94 300 GLU A N 1
ATOM 2264 C CA . GLU A 1 300 ? -3.834 -13.846 -2.308 1.00 75.94 300 GLU A CA 1
ATOM 2265 C C . GLU A 1 300 ? -4.823 -14.097 -3.462 1.00 75.94 300 GLU A C 1
ATOM 2267 O O . GLU A 1 300 ? -4.869 -15.199 -4.022 1.00 75.94 300 GLU A O 1
ATOM 2272 N N . ARG A 1 301 ? -5.568 -13.056 -3.865 1.00 73.31 301 ARG A N 1
ATOM 2273 C CA . ARG A 1 301 ? -6.511 -13.072 -5.008 1.00 73.31 301 ARG A CA 1
ATOM 2274 C C . ARG A 1 301 ? -7.747 -13.948 -4.821 1.00 73.31 301 ARG A C 1
ATOM 2276 O O . ARG A 1 301 ? -8.399 -14.301 -5.807 1.00 73.31 301 ARG A O 1
ATOM 2283 N N . GLN A 1 302 ? -8.081 -14.296 -3.584 1.00 80.31 302 GLN A N 1
ATOM 2284 C CA . GLN A 1 302 ? -9.363 -14.919 -3.274 1.00 80.31 302 GLN A CA 1
ATOM 2285 C C . GLN A 1 302 ? -10.527 -13.912 -3.393 1.00 80.31 302 GLN A C 1
ATOM 2287 O O . GLN A 1 302 ? -11.653 -14.317 -3.687 1.00 80.31 302 GLN A O 1
ATOM 2292 N N . GLY A 1 303 ? -10.216 -12.616 -3.270 1.00 84.00 303 GLY A N 1
ATOM 2293 C CA . GLY A 1 303 ? -11.141 -11.495 -3.396 1.00 84.00 303 GLY A CA 1
ATOM 2294 C C . GLY A 1 303 ? -11.634 -10.993 -2.043 1.00 84.00 303 GLY A C 1
ATOM 2295 O O . GLY A 1 303 ? -11.773 -11.766 -1.092 1.00 84.00 303 GLY A O 1
ATOM 2296 N N . ASP A 1 304 ? -11.901 -9.693 -1.996 1.00 89.75 304 ASP A N 1
ATOM 2297 C CA . ASP A 1 304 ? -12.395 -8.996 -0.814 1.00 89.75 304 ASP A CA 1
ATOM 2298 C C . ASP A 1 304 ? -13.796 -9.493 -0.422 1.00 89.75 304 ASP A C 1
ATOM 2300 O O . ASP A 1 304 ? -14.519 -10.118 -1.209 1.00 89.75 304 ASP A O 1
ATOM 2304 N N . ILE A 1 305 ? -14.223 -9.154 0.792 1.00 92.44 305 ILE A N 1
ATOM 2305 C CA . ILE A 1 305 ? -15.620 -9.207 1.216 1.00 92.44 305 ILE A CA 1
ATOM 2306 C C . ILE A 1 305 ? -16.231 -7.822 0.965 1.00 92.44 305 ILE A C 1
ATOM 2308 O O . ILE A 1 305 ? -16.143 -6.958 1.841 1.00 92.44 305 ILE A O 1
ATOM 2312 N N . PRO A 1 306 ? -16.873 -7.583 -0.197 1.00 91.44 306 PRO A N 1
ATOM 2313 C CA . PRO A 1 306 ? -17.453 -6.285 -0.490 1.00 91.44 306 PRO A CA 1
ATOM 2314 C C . PRO A 1 306 ? -18.744 -6.083 0.294 1.00 91.44 306 PRO A C 1
ATOM 2316 O O . PRO A 1 306 ? -19.472 -7.041 0.619 1.00 91.44 306 PRO A O 1
ATOM 2319 N N . PHE A 1 307 ? -19.080 -4.817 0.518 1.00 89.44 307 PHE A N 1
ATOM 2320 C CA . PHE A 1 307 ? -20.387 -4.438 1.019 1.00 89.44 307 PHE A CA 1
ATOM 2321 C C . PHE A 1 307 ? -21.519 -4.992 0.133 1.00 89.44 307 PHE A C 1
ATOM 2323 O O . PHE A 1 307 ? -21.464 -4.974 -1.097 1.00 89.44 307 PHE A O 1
ATOM 2330 N N . GLY A 1 308 ? -22.570 -5.519 0.770 1.00 90.81 308 GLY A N 1
ATOM 2331 C CA . GLY A 1 308 ? -23.724 -6.110 0.081 1.00 90.81 308 GLY A CA 1
ATOM 2332 C C . GLY A 1 308 ? -23.507 -7.524 -0.477 1.00 90.81 308 GLY A C 1
ATOM 2333 O O . GLY A 1 308 ? -24.406 -8.068 -1.119 1.00 90.81 308 GLY A O 1
ATOM 2334 N N . SER A 1 309 ? -22.353 -8.151 -0.231 1.00 93.81 309 SER A N 1
ATOM 2335 C CA . SER A 1 309 ? -22.155 -9.574 -0.533 1.00 93.81 309 SER A CA 1
ATOM 2336 C C . SER A 1 309 ? -22.900 -10.487 0.454 1.00 93.81 309 SER A C 1
ATOM 2338 O O . SER A 1 309 ? -23.134 -10.094 1.599 1.00 93.81 309 SER A O 1
ATOM 2340 N N . PRO A 1 310 ? -23.213 -11.746 0.078 1.00 94.25 310 PRO A N 1
ATOM 2341 C CA . PRO A 1 310 ? -23.758 -12.733 1.015 1.00 94.25 310 PRO A CA 1
ATOM 2342 C C . PRO A 1 310 ? -22.896 -12.909 2.272 1.00 94.25 310 PRO A C 1
ATOM 2344 O O . PRO A 1 310 ? -23.422 -13.026 3.374 1.00 94.25 310 PRO A O 1
ATOM 2347 N N . ARG A 1 311 ? -21.567 -12.870 2.110 1.00 92.38 311 ARG A N 1
ATOM 2348 C CA . ARG A 1 311 ? -20.599 -12.949 3.210 1.00 92.38 311 ARG A CA 1
ATO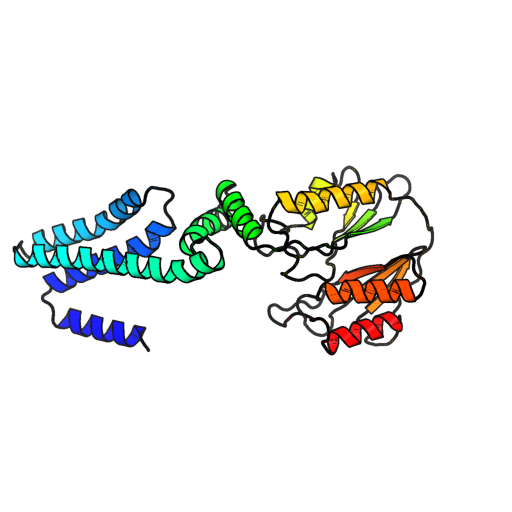M 2349 C C . ARG A 1 311 ? -20.670 -11.710 4.108 1.00 92.38 311 ARG A C 1
ATOM 2351 O O . ARG A 1 311 ? -20.700 -11.853 5.322 1.00 92.38 311 ARG A O 1
ATOM 2358 N N . GLY A 1 312 ? -20.775 -10.512 3.530 1.00 94.38 312 GLY A N 1
ATOM 2359 C CA . GLY A 1 312 ? -20.978 -9.272 4.284 1.00 94.38 312 GLY A CA 1
ATOM 2360 C C . GLY A 1 312 ? -22.285 -9.267 5.085 1.00 94.38 312 GLY A C 1
ATOM 2361 O O . GLY A 1 312 ? -22.290 -8.869 6.247 1.00 94.38 312 GLY A O 1
ATOM 2362 N N . PHE A 1 313 ? -23.383 -9.779 4.515 1.00 95.12 313 PHE A N 1
ATOM 2363 C CA . PHE A 1 313 ? -24.640 -9.953 5.257 1.00 95.12 313 PHE A CA 1
ATOM 2364 C C . PHE A 1 313 ? -24.500 -10.949 6.408 1.00 95.12 313 PHE A C 1
ATOM 2366 O O . PHE A 1 313 ? -24.976 -10.666 7.505 1.00 95.12 313 PHE A O 1
ATOM 2373 N N . GLN A 1 314 ? -23.794 -12.061 6.188 1.00 94.75 314 GLN A N 1
ATOM 2374 C CA . GLN A 1 314 ? -23.502 -13.020 7.249 1.00 94.75 314 GLN A CA 1
ATOM 2375 C C . GLN A 1 314 ? -22.729 -12.367 8.406 1.00 94.75 314 GLN A C 1
ATOM 2377 O O . GLN A 1 314 ? -23.066 -12.615 9.558 1.00 94.75 314 GLN A O 1
ATOM 2382 N N . LEU A 1 315 ? -21.737 -11.510 8.128 1.00 95.69 315 LEU A N 1
ATOM 2383 C CA . LEU A 1 315 ? -21.006 -10.789 9.180 1.00 95.69 315 LEU A CA 1
ATOM 2384 C C . LEU A 1 315 ? -21.936 -9.915 10.034 1.00 95.69 315 LEU A C 1
ATOM 2386 O O . LEU A 1 315 ? -21.807 -9.899 11.255 1.00 95.69 315 LEU A O 1
ATOM 2390 N N . LEU A 1 316 ? -22.887 -9.214 9.409 1.00 95.94 316 LEU A N 1
ATOM 2391 C CA . LEU A 1 316 ? -23.861 -8.384 10.124 1.00 95.94 316 LEU A CA 1
ATOM 2392 C C . LEU A 1 316 ? -24.816 -9.223 10.986 1.00 95.94 316 LEU A C 1
ATOM 2394 O O . LEU A 1 316 ? -25.147 -8.819 12.099 1.00 95.94 316 LEU A O 1
ATOM 2398 N N . GLU A 1 317 ? -25.265 -10.378 10.492 1.00 95.69 317 GLU A N 1
ATOM 2399 C CA . GLU A 1 317 ? -26.102 -11.309 11.262 1.00 95.69 317 GLU A CA 1
ATOM 2400 C C . GLU A 1 317 ? -25.333 -11.901 12.449 1.00 95.69 317 GLU A C 1
ATOM 2402 O O . GLU A 1 317 ? -25.792 -11.812 13.586 1.00 95.69 317 GLU A O 1
ATOM 2407 N N . ASP A 1 318 ? -24.126 -12.409 12.200 1.00 95.94 318 ASP A N 1
ATOM 2408 C CA . ASP A 1 318 ? -23.246 -12.997 13.212 1.00 95.94 318 ASP A CA 1
ATOM 2409 C C . ASP A 1 318 ? -22.891 -11.982 14.317 1.00 95.94 318 ASP A C 1
ATOM 2411 O O . ASP A 1 318 ? -22.809 -12.343 15.494 1.00 95.94 318 ASP A O 1
ATOM 2415 N N . ALA A 1 319 ? -22.721 -10.702 13.967 1.00 95.69 319 ALA A N 1
ATOM 2416 C CA . ALA A 1 319 ? -22.497 -9.627 14.931 1.00 95.69 319 ALA A CA 1
ATOM 2417 C C . ALA A 1 319 ? -23.737 -9.297 15.773 1.00 95.69 319 ALA A C 1
ATOM 2419 O O . ALA A 1 319 ? -23.594 -9.015 16.956 1.00 95.69 319 ALA A O 1
ATOM 2420 N N . ARG A 1 320 ? -24.945 -9.344 15.195 1.00 94.56 320 ARG A N 1
ATOM 2421 C CA . ARG A 1 320 ? -26.202 -9.089 15.926 1.00 94.56 320 ARG A CA 1
ATOM 2422 C C . ARG A 1 320 ? -26.560 -10.201 16.906 1.00 94.56 320 ARG A C 1
ATOM 2424 O O . ARG A 1 320 ? -27.225 -9.937 17.904 1.00 94.56 320 ARG A O 1
ATOM 2431 N N . GLU A 1 321 ? -26.191 -11.438 16.590 1.00 93.25 321 GLU A N 1
ATOM 2432 C CA . GLU A 1 321 ? -26.435 -12.593 17.459 1.00 93.25 321 GLU A CA 1
ATOM 2433 C C . GLU A 1 321 ? -25.422 -12.717 18.609 1.00 93.25 321 GLU A C 1
ATOM 2435 O O . GLU A 1 321 ? -25.708 -13.415 19.585 1.00 93.25 321 GLU A O 1
ATOM 2440 N N . SER A 1 322 ? -24.238 -12.105 18.472 1.00 90.25 322 SER A N 1
ATOM 2441 C CA . SER A 1 322 ? -23.125 -12.193 19.434 1.00 90.25 322 SER A CA 1
ATOM 2442 C C . SER A 1 322 ? -23.265 -11.209 20.592 1.00 90.25 322 SER A C 1
ATOM 2444 O O . SER A 1 322 ? -22.927 -11.628 21.724 1.00 90.25 322 SER A O 1
#

pLDDT: mean 88.63, std 10.01, range [45.78, 97.81]

Secondary structure (DSSP, 8-state):
-HHHHHHHHHHHHHHHS-HHHHHHHHHHHHHHHHHHHHHHH-SS-HHHHHHHHHHHHHHHHHHHHHHH---HHHHHHHHHHHHHHHHHHHHHHHHHHHHHHHHHSS-HHHHHHHHHHHHHH--HHHHHHHHHHHHHH-------EEEEEE--TTSPPEEEEEES-B--SSTTSTTTTHHHHHHHHTTTTTS-EEE----S--GGGB---HHHHHHHHHHHHHHHHH-----S-BPPPB-SSTT-SEEEEEETTEEEEEE--TTS-B--B-HHHHHHHHHHHHHTT-S-EEEEE--TTB-TTS--B-TTSHHHHHHHHHHHH-

Organism: NCBI:txid410659

Radius of gyration: 29.47 Å; chains: 1; bounding box: 64×37×88 Å

Foldseek 3Di:
DVVVVVVVVLVVVCVPDDPLLNLLLVLLLQLLVQLLPQCLADPDDSVVSNVVSVPRSVVSNVVSCVVVNDDPVSVVSSVVSNVVSVVVSVVVQCVQQVVCCVPQVGGPSNLPNLLCCCVPPVDPVSLVVQLVSLVSVADDDDWDKDKDWDDDPPAAIAMEIETLADQDPRCPFANNVVQVVLCVLQVPPVRYHYDYFYFFHDPSRRGSGPVSCVVVSVVVVVVVVVDDDADDDKDPFDWLDPPQQWTWIDDHLEIEIEGEPPPDEAAGEHSVLRVVLQVLRVVVRRPTYHGGYNNPRYDPPPYHRDPPDPVSVSNSVRSNSD

InterPro domains:
  IPR019204 Domain of unknown function DUF2070, membrane [PF09843] (13-321)